Protein AF-A0A150LSK0-F1 (afdb_monomer)

Secondary structure (DSSP, 8-state):
-PPPHHHHHHHS-SS--HHHHHHHHHHHHHHHT-EEEEEEEEEE--S----------------------------PPPTT-EEEEEEEEEEESSHHHHHHHHHHHHTSSS-EEEEEEEE-PPPP--STT---PPEEEEEEEEEEE-TT-GGGGGGPPPP--PPP---S-SS----TT-------

Mean predicted aligned error: 13.86 Å

Foldseek 3Di:
DPDDPLLVCQAANLDQPVVVVVVLLVVLCVVLVKAWPDKDKDWDDWPDDDDDDDDDDDDDDDDDDDDDPPPPPPVGDPPQKTKMKMKIKMWAQDPSSVVSSVVSSPPRSYDKDWPDKAWDDDDDDPDPPDDRGTTIIITMMMTMYGNVPVVCPVSRDDDDDDPDPPDPDPDDDPPPPDDDPDDD

Nearest PDB structures (foldseek):
  2gjv-assembly1_A  TM=4.223E-01  e=1.100E-02  Salmonella enterica subsp. enterica serovar Typhimurium
  6kny-assembly2_B  TM=6.068E-01  e=2.042E-01  Akkermansia muciniphila ATCC BAA-835
  4acv-assembly1_A  TM=4.192E-01  e=1.334E-01  Listeria monocytogenes 10403S
  4acv-assembly1_B  TM=3.385E-01  e=7.258E-02  Listeria monocytogenes 10403S
  7pkt-assembly1_r  TM=1.729E-01  e=5.461E+00  Chlamydomonas reinhardtii

InterPro domains:
  IPR014717 Translation elongation factor EF1B/small ribosomal subunit protein bS6 [G3DSA:3.30.70.60] (12-153)

Sequence (184 aa):
MPESIVALQKKIPVKPLTEQLLLDLEKAEVVSDSMITSISVSEGENAAAGGEETNATVGKTETNIASAKKQSFSAALPDGLKKVTMQLTVQSPSYYQLERFLQTLENLDRIVSVESLSFAGNPELTSVDTEVNPLTYSLTVSAFYYPKLAHLQKMLPQLDVPPPSEKDNPLTEVIPGEQLPAQQ

Structure (mmCIF, N/CA/C/O backbone):
data_AF-A0A150LSK0-F1
#
_entry.id   AF-A0A150LSK0-F1
#
loop_
_atom_site.group_PDB
_atom_site.id
_atom_site.type_symbol
_atom_site.label_atom_id
_atom_site.label_alt_id
_atom_site.label_comp_id
_atom_site.label_asym_id
_atom_site.label_entity_id
_atom_site.label_seq_id
_atom_site.pdbx_PDB_ins_code
_atom_site.Cartn_x
_atom_site.Cartn_y
_atom_site.Cartn_z
_atom_site.occupancy
_atom_site.B_iso_or_equiv
_atom_site.auth_seq_id
_atom_site.auth_comp_id
_atom_site.auth_asym_id
_atom_site.auth_atom_id
_atom_site.pdbx_PDB_model_num
ATOM 1 N N . MET A 1 1 ? 15.771 -22.616 -13.389 1.00 46.53 1 MET A N 1
ATOM 2 C CA . MET A 1 1 ? 14.972 -21.878 -14.390 1.00 46.53 1 MET A CA 1
ATOM 3 C C . MET A 1 1 ? 15.242 -20.400 -14.154 1.00 46.53 1 MET A C 1
ATOM 5 O O . MET A 1 1 ? 14.954 -19.966 -13.046 1.00 46.53 1 MET A O 1
ATOM 9 N N . PRO A 1 2 ? 15.884 -19.657 -15.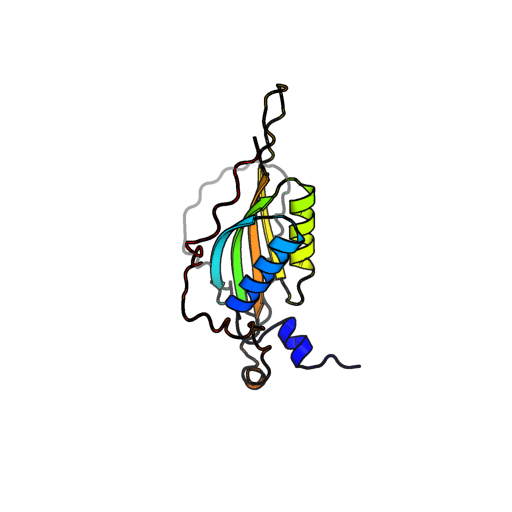070 1.00 52.81 2 PRO A N 1
ATOM 10 C CA . PRO A 1 2 ? 16.069 -18.221 -14.875 1.00 52.81 2 PRO A CA 1
ATOM 11 C C . PRO A 1 2 ? 14.691 -17.546 -14.831 1.00 52.81 2 PRO A C 1
ATOM 13 O O . PRO A 1 2 ? 13.820 -17.882 -15.634 1.00 52.81 2 PRO A O 1
ATOM 16 N N . GLU A 1 3 ? 14.469 -16.657 -13.862 1.00 60.88 3 GLU A N 1
ATOM 17 C CA . GLU A 1 3 ? 13.226 -15.884 -13.773 1.00 60.88 3 GLU A CA 1
ATOM 18 C C . GLU A 1 3 ? 13.010 -15.110 -15.087 1.00 60.88 3 GLU A C 1
ATOM 20 O O . GLU A 1 3 ? 13.938 -14.507 -15.628 1.00 60.88 3 GLU A O 1
ATOM 25 N N . SER A 1 4 ? 11.792 -15.154 -15.638 1.00 83.00 4 SER A N 1
ATOM 26 C CA . SER A 1 4 ? 11.453 -14.410 -16.857 1.00 83.00 4 SER A CA 1
ATOM 27 C C . SER A 1 4 ? 11.557 -12.904 -16.600 1.00 83.00 4 SER A C 1
ATOM 29 O O . SER A 1 4 ? 11.180 -12.430 -15.531 1.00 83.00 4 SER A O 1
ATOM 31 N N . ILE A 1 5 ? 12.000 -12.131 -17.596 1.00 82.25 5 ILE A N 1
ATOM 32 C CA . ILE A 1 5 ? 12.107 -10.659 -17.529 1.00 82.25 5 ILE A CA 1
ATOM 33 C C . ILE A 1 5 ? 10.795 -10.020 -17.043 1.00 82.25 5 ILE A C 1
ATOM 35 O O . ILE A 1 5 ? 10.817 -9.053 -16.288 1.00 82.25 5 ILE A O 1
ATOM 39 N N . VAL A 1 6 ? 9.652 -10.597 -17.424 1.00 82.44 6 VAL A N 1
ATOM 40 C CA . VAL A 1 6 ? 8.323 -10.152 -16.975 1.00 82.44 6 VAL A CA 1
ATOM 41 C C . VAL A 1 6 ? 8.140 -10.348 -15.466 1.00 82.44 6 VAL A C 1
ATOM 43 O O . VAL A 1 6 ? 7.619 -9.4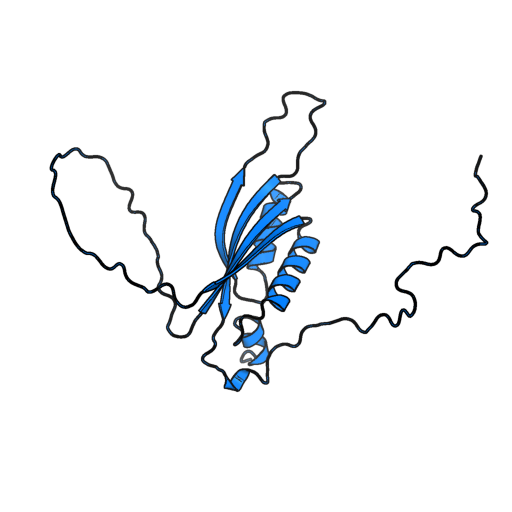62 -14.797 1.00 82.44 6 VAL A O 1
ATOM 46 N N . ALA A 1 7 ? 8.601 -11.472 -14.909 1.00 83.38 7 ALA A N 1
ATOM 47 C CA . ALA A 1 7 ? 8.537 -11.733 -13.469 1.00 83.38 7 ALA A CA 1
ATOM 48 C C . ALA A 1 7 ? 9.404 -10.741 -12.679 1.00 83.38 7 ALA A C 1
ATOM 50 O O . ALA A 1 7 ? 9.003 -10.285 -11.612 1.00 83.38 7 ALA A O 1
ATOM 51 N N . LEU A 1 8 ? 10.550 -10.336 -13.233 1.00 85.06 8 LEU A N 1
ATOM 52 C CA . LEU A 1 8 ? 11.398 -9.325 -12.605 1.00 85.06 8 LEU A CA 1
ATOM 53 C C . LEU A 1 8 ? 10.754 -7.930 -12.634 1.00 85.06 8 LEU A C 1
ATOM 55 O O . LEU A 1 8 ? 10.853 -7.196 -11.656 1.00 85.06 8 LEU A O 1
ATOM 59 N N . GLN A 1 9 ? 10.040 -7.586 -13.709 1.00 85.50 9 GLN A N 1
ATOM 60 C CA . GLN A 1 9 ? 9.312 -6.315 -13.801 1.00 85.50 9 GLN A CA 1
ATOM 61 C C . GLN A 1 9 ? 8.097 -6.228 -12.874 1.00 85.50 9 GLN A C 1
ATOM 63 O O . GLN A 1 9 ? 7.700 -5.120 -12.520 1.00 85.50 9 GLN A O 1
ATOM 68 N N . LYS A 1 10 ? 7.522 -7.365 -12.459 1.00 84.75 10 LYS A N 1
ATOM 69 C CA . LYS A 1 10 ? 6.517 -7.385 -11.386 1.00 84.75 10 LYS A CA 1
ATOM 70 C C . LYS A 1 10 ? 7.128 -6.965 -10.044 1.00 84.75 10 LYS A C 1
ATOM 72 O O . LYS A 1 10 ? 6.535 -6.156 -9.341 1.00 84.75 10 LYS A O 1
ATOM 77 N N . LYS A 1 11 ? 8.345 -7.442 -9.749 1.00 87.31 11 LYS A N 1
ATOM 78 C CA . LYS A 1 11 ? 9.092 -7.106 -8.525 1.00 87.31 11 LYS A CA 1
ATOM 79 C C . LYS A 1 11 ? 9.599 -5.664 -8.520 1.00 87.31 11 LYS A C 1
ATOM 81 O O . LYS A 1 11 ? 9.350 -4.931 -7.567 1.00 87.31 11 LYS A O 1
ATOM 86 N N . ILE A 1 12 ? 10.315 -5.266 -9.576 1.00 88.75 12 ILE A N 1
ATOM 87 C CA . ILE A 1 12 ? 10.877 -3.919 -9.757 1.00 88.75 12 ILE A CA 1
ATOM 88 C C . ILE A 1 12 ? 10.552 -3.430 -11.174 1.00 88.75 12 ILE A C 1
ATOM 90 O O . ILE A 1 12 ? 11.243 -3.779 -12.137 1.00 88.75 12 ILE A O 1
ATOM 94 N N . PRO A 1 13 ? 9.520 -2.596 -11.330 1.00 88.38 13 PRO A N 1
ATOM 95 C CA . PRO A 1 13 ? 9.141 -2.080 -12.631 1.00 88.38 13 PRO A CA 1
ATOM 96 C C . PRO A 1 13 ? 10.036 -0.927 -13.077 1.00 88.38 13 PRO A C 1
ATOM 98 O O . PRO A 1 13 ? 10.719 -0.264 -12.297 1.00 88.38 13 PRO A O 1
ATOM 101 N N . VAL A 1 14 ? 10.006 -0.665 -14.382 1.00 88.50 14 VAL A N 1
ATOM 102 C CA . VAL A 1 14 ? 10.762 0.436 -15.002 1.00 88.50 14 VAL A CA 1
ATOM 103 C C . VAL A 1 14 ? 10.050 1.785 -14.896 1.00 88.50 14 VAL A C 1
ATOM 105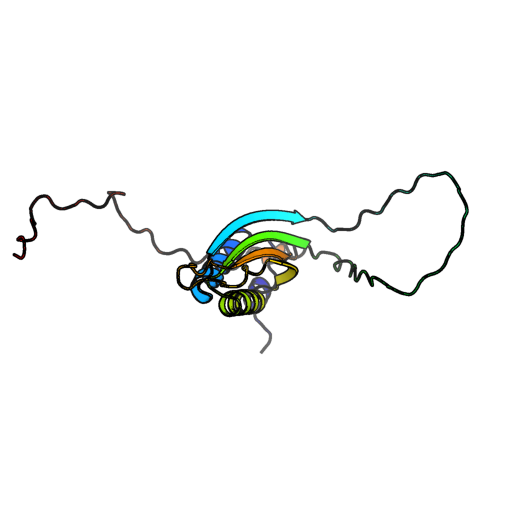 O O . VAL A 1 14 ? 10.665 2.832 -15.074 1.00 88.50 14 VAL A O 1
ATOM 108 N N . LYS A 1 15 ? 8.746 1.760 -14.610 1.00 87.75 15 LYS A N 1
ATOM 109 C CA . LYS A 1 15 ? 7.900 2.926 -14.346 1.00 87.75 15 LYS A CA 1
ATOM 110 C C . LYS A 1 15 ? 7.375 2.845 -12.909 1.00 87.75 15 LYS A C 1
ATOM 112 O O . LYS A 1 15 ? 7.265 1.735 -12.390 1.00 87.75 15 LYS A O 1
ATOM 117 N N . PRO A 1 16 ? 6.994 3.973 -12.289 1.00 87.12 16 PRO A N 1
ATOM 118 C CA . PRO A 1 16 ? 6.415 3.969 -10.945 1.00 87.12 16 PRO A CA 1
ATOM 119 C C . PRO A 1 16 ? 5.142 3.109 -10.836 1.00 87.12 16 PRO A C 1
ATOM 121 O O . PRO A 1 16 ? 4.913 2.516 -9.786 1.00 87.12 16 PRO A O 1
ATOM 124 N N . LEU A 1 17 ? 4.360 2.971 -11.922 1.00 87.81 17 LEU A N 1
ATOM 125 C CA . LEU A 1 17 ? 3.062 2.263 -11.999 1.00 87.81 17 LEU A CA 1
ATOM 126 C C . LEU A 1 17 ? 2.205 2.479 -10.739 1.00 87.81 17 LEU A C 1
ATOM 128 O O . LEU A 1 17 ? 1.824 1.522 -10.068 1.00 87.81 17 LEU A O 1
ATOM 132 N N . THR A 1 18 ? 1.957 3.746 -10.406 1.00 89.19 18 THR A N 1
ATOM 133 C CA . THR A 1 18 ? 1.223 4.147 -9.200 1.00 89.19 18 THR A CA 1
ATOM 134 C C . THR A 1 18 ? -0.180 3.545 -9.158 1.00 89.19 18 THR A C 1
ATOM 136 O O . THR A 1 18 ? -0.561 3.010 -8.130 1.00 89.19 18 THR A O 1
ATOM 139 N N . GLU A 1 19 ? -0.894 3.520 -10.286 1.00 89.44 19 GLU A N 1
ATOM 140 C CA . GLU A 1 19 ? -2.238 2.924 -10.383 1.00 89.44 19 GLU A CA 1
ATOM 141 C C . GLU A 1 19 ? -2.251 1.423 -10.071 1.00 89.44 19 GLU A C 1
ATOM 143 O O . GLU A 1 19 ? -3.134 0.928 -9.380 1.00 89.44 19 GLU A O 1
ATOM 148 N N . GLN A 1 20 ? -1.248 0.682 -10.553 1.00 88.75 20 GLN A N 1
ATOM 149 C CA . GLN A 1 20 ? -1.142 -0.745 -10.253 1.00 88.75 20 GLN A CA 1
ATOM 150 C C . GLN A 1 20 ? -0.806 -0.964 -8.776 1.00 88.75 20 GLN A C 1
ATOM 152 O O . GLN A 1 20 ? -1.379 -1.843 -8.146 1.00 88.75 20 GLN A O 1
ATOM 157 N N . LEU A 1 21 ? 0.096 -0.148 -8.223 1.00 89.50 21 LEU A N 1
ATOM 158 C CA . LEU A 1 21 ? 0.417 -0.195 -6.801 1.00 89.50 21 LEU A CA 1
ATOM 159 C C . LEU A 1 21 ? -0.817 0.115 -5.949 1.00 89.50 21 LEU A C 1
ATOM 161 O O . LEU A 1 21 ? -1.059 -0.583 -4.976 1.00 89.50 21 LEU A O 1
ATOM 165 N N . LEU A 1 22 ? -1.612 1.111 -6.336 1.00 91.12 22 LEU A N 1
ATOM 166 C CA . LEU A 1 22 ? -2.874 1.432 -5.681 1.00 91.12 22 LEU A CA 1
ATOM 167 C C . LEU A 1 22 ? -3.844 0.244 -5.722 1.00 91.12 22 LEU A C 1
ATOM 169 O O . LEU A 1 22 ? -4.347 -0.155 -4.679 1.00 91.12 22 LEU A O 1
ATOM 173 N N . LEU A 1 23 ? -4.027 -0.383 -6.886 1.00 90.88 23 LEU A N 1
ATOM 174 C CA . LEU A 1 23 ? -4.863 -1.579 -7.019 1.00 90.88 23 LEU A CA 1
ATOM 175 C C . LEU A 1 23 ? -4.375 -2.737 -6.132 1.00 90.88 23 LEU A C 1
ATOM 177 O O . LEU A 1 23 ? -5.176 -3.461 -5.548 1.00 90.88 23 LEU A O 1
ATOM 181 N N . ASP A 1 24 ? -3.062 -2.937 -6.030 1.00 90.69 24 ASP A N 1
ATOM 182 C CA . ASP A 1 24 ? -2.487 -3.974 -5.172 1.00 90.69 24 ASP A CA 1
ATOM 183 C C . ASP A 1 24 ? -2.722 -3.670 -3.677 1.00 90.69 24 ASP A C 1
ATOM 185 O O . ASP A 1 24 ? -2.960 -4.591 -2.894 1.00 90.69 24 ASP A O 1
ATOM 189 N N . LEU A 1 25 ? -2.740 -2.390 -3.286 1.00 91.56 25 LEU A N 1
ATOM 190 C CA . LEU A 1 25 ? -3.115 -1.955 -1.935 1.00 91.56 25 LEU A CA 1
ATOM 191 C C . LEU A 1 25 ? -4.605 -2.170 -1.648 1.00 91.56 25 LEU A C 1
ATOM 193 O O . LEU A 1 25 ? -4.945 -2.647 -0.571 1.00 91.56 25 LEU A O 1
ATOM 197 N N . GLU A 1 26 ? -5.487 -1.880 -2.604 1.00 91.31 26 GLU A N 1
ATOM 198 C CA . GLU A 1 26 ? -6.927 -2.147 -2.474 1.00 91.31 26 GLU A CA 1
ATOM 199 C C . GLU A 1 26 ? -7.213 -3.652 -2.371 1.00 91.31 26 GLU A C 1
ATOM 201 O O . GLU A 1 26 ? -8.044 -4.097 -1.583 1.00 91.31 26 GLU A O 1
ATOM 206 N N . LYS A 1 27 ? -6.475 -4.484 -3.112 1.00 91.38 27 LYS A N 1
ATOM 207 C CA . LYS A 1 27 ? -6.550 -5.942 -2.937 1.00 91.38 27 LYS A CA 1
ATOM 208 C C . LYS A 1 27 ? -6.095 -6.356 -1.540 1.00 91.38 27 LYS A C 1
ATOM 210 O O . LYS A 1 27 ? -6.721 -7.226 -0.937 1.00 91.38 27 LYS A O 1
ATOM 215 N N . ALA A 1 28 ? -5.022 -5.751 -1.029 1.00 91.38 28 ALA A N 1
ATOM 216 C CA . ALA A 1 28 ? -4.544 -6.018 0.323 1.00 91.38 28 ALA A CA 1
ATOM 217 C C . ALA A 1 28 ? -5.578 -5.618 1.387 1.00 91.38 28 ALA A C 1
ATOM 219 O O . ALA A 1 28 ? -5.756 -6.360 2.349 1.00 91.38 28 ALA A O 1
ATOM 220 N N . GLU A 1 29 ? -6.296 -4.512 1.173 1.00 93.06 29 GLU A N 1
ATOM 221 C CA . GLU A 1 29 ? -7.403 -4.051 2.015 1.00 93.06 29 GLU A CA 1
ATOM 222 C C . GLU A 1 29 ? -8.495 -5.123 2.156 1.00 93.06 29 GLU A C 1
ATOM 224 O O . GLU A 1 29 ? -8.845 -5.521 3.270 1.00 93.06 29 GLU A O 1
ATOM 229 N N . VAL A 1 30 ? -8.960 -5.668 1.026 1.00 93.38 30 VAL A N 1
ATOM 230 C CA . VAL A 1 30 ? -9.986 -6.726 0.993 1.00 93.38 30 VAL A CA 1
ATOM 231 C C . VAL A 1 30 ? -9.501 -8.013 1.663 1.00 93.38 30 VAL A C 1
ATOM 233 O O . VAL A 1 30 ? -10.281 -8.726 2.289 1.00 93.38 30 VAL A O 1
ATOM 236 N N . VAL A 1 31 ? -8.212 -8.341 1.545 1.00 93.94 31 VAL A N 1
ATOM 237 C CA . VAL A 1 31 ? -7.646 -9.551 2.160 1.00 93.94 31 VAL A CA 1
ATOM 238 C C . VAL A 1 31 ? -7.498 -9.405 3.676 1.00 93.94 31 VAL A C 1
ATOM 240 O O . VAL A 1 31 ? -7.606 -10.409 4.385 1.00 93.94 31 VAL A O 1
ATOM 243 N N . SER A 1 32 ? -7.225 -8.202 4.184 1.00 91.06 32 SER A N 1
ATOM 244 C CA . SER A 1 32 ? -6.938 -7.971 5.602 1.00 91.06 32 SER A CA 1
ATOM 245 C C . SER A 1 32 ? -8.133 -7.508 6.435 1.00 91.06 32 SER A C 1
ATOM 247 O O . SER A 1 32 ? -7.982 -7.400 7.652 1.00 91.06 32 SER A O 1
ATOM 249 N N . ASP A 1 33 ? -9.291 -7.260 5.816 1.00 93.00 33 ASP A N 1
ATOM 250 C CA . ASP A 1 33 ? -10.452 -6.612 6.445 1.00 93.00 33 ASP A CA 1
ATOM 251 C C . ASP A 1 33 ? -10.090 -5.249 7.070 1.00 93.00 33 ASP A C 1
ATOM 253 O O . ASP A 1 33 ? -10.587 -4.872 8.133 1.00 93.00 33 ASP A O 1
ATOM 257 N N . SER A 1 34 ? -9.171 -4.521 6.433 1.00 94.19 34 SER A N 1
ATOM 258 C CA . SER A 1 34 ? -8.814 -3.145 6.796 1.00 94.19 34 SER A CA 1
ATOM 259 C C . SER A 1 34 ? -9.544 -2.173 5.869 1.00 94.19 34 SER A C 1
ATOM 261 O O . SER A 1 34 ? -10.141 -2.603 4.896 1.00 94.19 34 SER A O 1
ATOM 263 N N . MET A 1 35 ? -9.519 -0.872 6.154 1.00 94.19 35 MET A N 1
ATOM 264 C CA . MET A 1 35 ? -10.037 0.159 5.253 1.00 94.19 35 MET A CA 1
ATOM 265 C C . MET A 1 35 ? -9.035 1.300 5.147 1.00 94.19 35 MET A C 1
ATOM 267 O O . MET A 1 35 ? -8.652 1.887 6.165 1.00 94.19 35 MET A O 1
ATOM 271 N N . ILE A 1 36 ? -8.594 1.628 3.935 1.00 94.38 36 ILE A N 1
ATOM 272 C CA . ILE A 1 36 ? -7.692 2.753 3.710 1.00 94.38 36 ILE A CA 1
ATOM 273 C C . ILE A 1 36 ? -8.534 4.030 3.604 1.00 94.38 36 ILE A C 1
ATOM 275 O O . ILE A 1 36 ? -9.317 4.214 2.680 1.00 94.38 36 ILE A O 1
ATOM 279 N N . THR A 1 37 ? -8.376 4.951 4.556 1.00 92.69 37 THR A N 1
ATOM 280 C CA . THR A 1 37 ? -9.167 6.193 4.601 1.00 92.69 37 THR A CA 1
ATOM 281 C C . THR A 1 37 ? -8.550 7.313 3.774 1.00 92.69 37 THR A C 1
ATOM 283 O O . THR A 1 37 ? -9.252 8.196 3.291 1.00 92.69 37 THR A O 1
ATOM 286 N N . SER A 1 38 ? -7.222 7.331 3.652 1.00 92.94 38 SER A N 1
ATOM 287 C CA . SER A 1 38 ? -6.516 8.359 2.889 1.00 92.94 38 SER A CA 1
ATOM 288 C C . SER A 1 38 ? -5.202 7.833 2.342 1.00 92.94 38 SER A C 1
ATOM 290 O O . SER A 1 38 ? -4.463 7.165 3.068 1.00 92.94 38 SER A O 1
ATOM 292 N N . ILE A 1 39 ? -4.871 8.233 1.117 1.00 93.38 39 ILE A N 1
ATOM 293 C CA . ILE A 1 39 ? -3.594 7.939 0.473 1.00 93.38 39 ILE A CA 1
ATOM 294 C C . ILE A 1 39 ? -3.009 9.246 -0.051 1.00 93.38 39 ILE A C 1
ATOM 296 O O . ILE A 1 39 ? -3.671 9.982 -0.781 1.00 93.38 39 ILE A O 1
ATOM 300 N N . SER A 1 40 ? -1.751 9.504 0.286 1.00 92.62 40 SER A N 1
ATOM 301 C CA . SER A 1 40 ? -0.950 10.582 -0.290 1.00 92.62 40 SER A CA 1
ATOM 302 C C . SER A 1 40 ? 0.260 9.973 -0.977 1.00 92.62 40 SER A C 1
ATOM 304 O O . SER A 1 40 ? 1.006 9.217 -0.357 1.00 92.62 40 SER A O 1
ATOM 306 N N . VAL A 1 41 ? 0.462 10.290 -2.254 1.00 92.19 41 VAL A N 1
ATOM 307 C CA . VAL A 1 41 ? 1.576 9.763 -3.051 1.00 92.19 41 VAL A CA 1
ATOM 308 C C . VAL A 1 41 ? 2.590 10.868 -3.302 1.00 92.19 41 VAL A C 1
ATOM 310 O O . VAL A 1 41 ? 2.235 11.968 -3.714 1.00 92.19 41 VAL A O 1
ATOM 313 N N . SER A 1 42 ? 3.862 10.561 -3.070 1.00 90.38 42 SER A N 1
ATOM 314 C CA . SER A 1 42 ? 4.998 11.426 -3.370 1.00 90.38 42 SER A CA 1
ATOM 315 C C . SER A 1 42 ? 6.026 10.657 -4.197 1.00 90.38 42 SER A C 1
ATOM 317 O O . SER A 1 42 ? 6.567 9.639 -3.762 1.00 90.38 42 SER A O 1
ATOM 319 N N . GLU A 1 43 ? 6.322 11.145 -5.399 1.00 84.62 43 GLU A N 1
ATOM 320 C CA . GLU A 1 43 ? 7.363 10.578 -6.256 1.00 84.62 43 GLU A CA 1
ATOM 321 C C . GLU A 1 43 ? 8.705 11.249 -5.941 1.00 84.62 43 GLU A C 1
ATOM 323 O O . GLU A 1 43 ? 8.888 12.443 -6.173 1.00 84.62 43 GLU A O 1
ATOM 328 N N . GLY A 1 44 ? 9.642 10.488 -5.372 1.00 68.75 44 GLY A N 1
ATOM 329 C CA . GLY A 1 44 ? 10.942 11.004 -4.956 1.00 68.75 44 GLY A CA 1
ATOM 330 C C . GLY A 1 44 ? 12.033 10.739 -5.991 1.00 68.75 44 GLY A C 1
ATOM 331 O O . GLY A 1 44 ? 12.327 9.589 -6.330 1.00 68.75 44 GLY A O 1
ATOM 332 N N . GLU A 1 45 ? 12.703 11.797 -6.442 1.00 53.38 45 GLU A N 1
ATOM 333 C CA . GLU A 1 45 ? 14.041 11.695 -7.019 1.00 53.38 45 GLU A CA 1
ATOM 334 C C . GLU A 1 45 ? 15.050 11.675 -5.866 1.00 53.38 45 GLU A C 1
ATOM 336 O O . GLU A 1 45 ? 15.034 12.564 -5.026 1.00 53.38 45 GLU A O 1
ATOM 341 N N . ASN A 1 46 ? 15.838 10.600 -5.791 1.00 45.06 46 ASN A N 1
ATOM 342 C CA . ASN A 1 46 ? 17.059 10.423 -4.999 1.00 45.06 46 ASN A CA 1
ATOM 343 C C . ASN A 1 46 ? 17.240 11.380 -3.794 1.00 45.06 46 ASN A C 1
ATOM 345 O O . ASN A 1 46 ? 17.629 12.535 -3.958 1.00 45.06 46 ASN A O 1
ATOM 349 N N . ALA A 1 47 ? 17.028 10.885 -2.570 1.00 41.00 47 ALA A N 1
ATOM 350 C CA . ALA A 1 47 ? 17.350 11.607 -1.337 1.00 41.00 47 ALA A CA 1
ATOM 351 C C . ALA A 1 47 ? 18.879 11.721 -1.155 1.00 41.00 47 ALA A C 1
ATOM 353 O O . ALA A 1 47 ? 19.479 11.029 -0.336 1.00 41.00 47 ALA A O 1
ATOM 354 N N . ALA A 1 48 ? 19.509 12.573 -1.962 1.00 41.84 48 ALA A N 1
ATOM 355 C CA . ALA A 1 48 ? 20.911 12.950 -1.882 1.00 41.84 48 ALA A CA 1
ATOM 356 C C . ALA A 1 48 ? 21.098 14.403 -2.361 1.00 41.84 48 ALA A C 1
ATOM 358 O O . ALA A 1 48 ? 21.709 14.673 -3.389 1.00 41.84 48 ALA A O 1
ATOM 359 N N . ALA A 1 49 ? 20.576 15.339 -1.574 1.00 31.30 49 ALA A N 1
ATOM 360 C CA . ALA A 1 49 ? 21.142 16.673 -1.392 1.00 31.30 49 ALA A CA 1
ATOM 361 C C . ALA A 1 49 ? 21.072 16.898 0.128 1.00 31.30 49 ALA A C 1
ATOM 363 O O . ALA A 1 49 ? 19.996 17.041 0.694 1.00 31.30 49 ALA A O 1
ATOM 364 N N . GLY A 1 50 ? 22.140 16.650 0.884 1.00 30.53 50 GLY A N 1
ATOM 365 C CA . GLY A 1 50 ? 23.357 17.442 0.782 1.00 30.53 50 GLY A CA 1
ATOM 366 C C . GLY A 1 50 ? 23.077 18.750 1.505 1.00 30.53 50 GLY A C 1
ATOM 367 O O . GLY A 1 50 ? 22.682 19.720 0.874 1.00 30.53 50 GLY A O 1
ATOM 368 N N . GLY A 1 51 ? 23.183 18.723 2.837 1.00 32.78 51 GLY A N 1
ATOM 369 C CA . GLY A 1 51 ? 23.118 19.931 3.642 1.00 32.78 51 GLY A CA 1
ATOM 370 C C . GLY A 1 51 ? 24.221 20.882 3.201 1.00 32.78 51 GLY A C 1
ATOM 371 O O . GLY A 1 51 ? 25.395 20.519 3.204 1.00 32.78 51 GLY A O 1
ATOM 372 N N . GLU A 1 52 ? 23.829 22.087 2.815 1.00 27.61 52 GLU A N 1
ATOM 373 C CA . GLU A 1 52 ? 24.747 23.206 2.705 1.00 27.61 52 GLU A CA 1
ATOM 374 C C . GLU A 1 52 ? 24.827 23.861 4.084 1.00 27.61 52 GLU A C 1
ATOM 376 O O . GLU A 1 52 ? 23.891 24.501 4.566 1.00 27.61 52 GLU A O 1
ATOM 381 N N . GLU A 1 53 ? 25.951 23.624 4.755 1.00 31.64 53 GLU A N 1
ATOM 382 C CA . GLU A 1 53 ? 26.371 24.402 5.908 1.00 31.64 53 GLU A CA 1
ATOM 383 C C . GLU A 1 53 ? 26.834 25.789 5.455 1.00 31.64 53 GLU A C 1
ATOM 385 O O . GLU A 1 53 ? 27.756 25.907 4.650 1.00 31.64 53 GLU A O 1
ATOM 390 N N . THR A 1 54 ? 26.305 26.837 6.086 1.00 23.39 54 THR A N 1
ATOM 391 C CA . THR A 1 54 ? 27.055 28.076 6.332 1.00 23.39 54 THR A CA 1
ATOM 392 C C . THR A 1 54 ? 26.700 28.645 7.711 1.00 23.39 54 THR A C 1
ATOM 394 O O . THR A 1 54 ? 25.650 29.258 7.865 1.00 23.39 54 THR A O 1
ATOM 397 N N . ASN A 1 55 ? 27.589 28.377 8.687 1.00 31.34 55 ASN A N 1
ATOM 398 C CA . ASN A 1 55 ? 28.177 29.261 9.727 1.00 31.34 55 ASN A CA 1
ATOM 399 C C . ASN A 1 55 ? 27.293 30.354 10.387 1.00 31.34 55 ASN A C 1
ATOM 401 O O . ASN A 1 55 ? 26.655 31.129 9.695 1.00 31.34 55 ASN A O 1
ATOM 405 N N . ALA A 1 56 ? 27.310 30.659 11.689 1.00 28.67 56 ALA A N 1
ATOM 406 C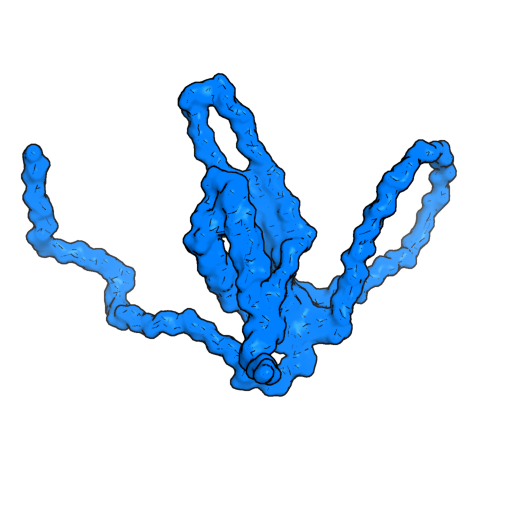 CA . ALA A 1 56 ? 28.132 30.310 12.851 1.00 28.67 56 ALA A CA 1
ATOM 407 C C . ALA A 1 56 ? 27.408 30.843 14.115 1.00 28.67 56 ALA A C 1
ATOM 409 O O . ALA A 1 56 ? 26.675 31.825 14.001 1.00 28.67 56 ALA A O 1
ATOM 410 N N . THR A 1 57 ? 27.654 30.291 15.312 1.00 25.12 57 THR A N 1
ATOM 411 C CA . THR A 1 57 ? 28.143 31.017 16.519 1.00 25.12 57 THR A CA 1
ATOM 412 C C . THR A 1 57 ? 28.194 30.071 17.730 1.00 25.12 57 THR A C 1
ATOM 414 O O . THR A 1 57 ? 27.249 29.355 18.044 1.00 25.12 57 THR A O 1
ATOM 417 N N . VAL A 1 58 ? 29.350 30.091 18.390 1.00 29.73 58 VAL A N 1
ATOM 418 C CA . VAL A 1 58 ? 29.794 29.283 19.533 1.00 29.73 58 VAL A CA 1
ATOM 419 C C . VAL A 1 58 ? 29.150 29.739 20.850 1.00 29.73 58 VAL A C 1
ATOM 421 O O . VAL A 1 58 ? 29.112 30.931 21.138 1.00 29.73 58 VAL A O 1
ATOM 424 N N . GLY A 1 59 ? 28.758 28.784 21.701 1.00 27.47 59 GLY A N 1
ATOM 425 C CA . GLY A 1 59 ? 28.375 29.009 23.100 1.00 27.47 59 GLY A CA 1
ATOM 426 C C . GLY A 1 59 ? 28.488 27.725 23.930 1.00 27.47 59 GLY A C 1
ATOM 427 O O . GLY A 1 59 ? 27.673 26.821 23.812 1.00 27.47 59 GLY A O 1
ATOM 428 N N . LYS A 1 60 ? 29.548 27.646 24.734 1.00 29.67 60 LYS A N 1
ATOM 429 C CA . LYS A 1 60 ? 29.990 26.543 25.606 1.00 29.67 60 LYS A CA 1
ATOM 430 C C . LYS A 1 60 ? 29.021 26.269 26.772 1.00 29.67 60 LYS A C 1
ATOM 432 O O . LYS A 1 60 ? 28.625 27.229 27.422 1.00 29.67 60 LYS A O 1
ATOM 437 N N . THR A 1 61 ? 28.752 24.996 27.104 1.00 23.89 61 THR A N 1
ATOM 438 C CA . THR A 1 61 ? 28.780 24.408 28.475 1.00 23.89 61 THR A CA 1
ATOM 439 C C . THR A 1 61 ? 28.503 22.895 28.425 1.00 23.89 61 THR A C 1
ATOM 441 O O . THR A 1 61 ? 27.552 22.440 27.799 1.00 23.89 61 THR A O 1
ATOM 444 N N . GLU A 1 62 ? 29.373 22.129 29.083 1.00 33.44 62 GLU A N 1
ATOM 445 C CA . GLU A 1 62 ? 29.323 20.678 29.281 1.00 33.44 62 GLU A CA 1
ATOM 446 C C . GLU A 1 62 ? 28.212 20.263 30.263 1.00 33.44 62 GLU A C 1
ATOM 448 O O . GLU A 1 62 ? 28.053 20.910 31.294 1.00 33.44 62 GLU A O 1
ATOM 453 N N . THR A 1 63 ? 27.515 19.146 30.007 1.00 23.92 63 THR A N 1
ATOM 454 C CA . THR A 1 63 ? 27.283 18.046 30.976 1.00 23.92 63 THR A CA 1
ATOM 455 C C . THR A 1 63 ? 26.648 16.836 30.268 1.00 23.92 63 THR A C 1
ATOM 457 O O . THR A 1 63 ? 25.553 16.901 29.725 1.00 23.92 63 THR A O 1
ATOM 460 N N . ASN A 1 64 ? 27.424 15.751 30.279 1.00 35.75 64 ASN A N 1
ATOM 461 C CA . ASN A 1 64 ? 27.129 14.316 30.181 1.00 35.75 64 ASN A CA 1
ATOM 462 C C . ASN A 1 64 ? 25.645 13.866 30.178 1.00 35.75 64 ASN A C 1
ATOM 464 O O . ASN A 1 64 ? 24.910 14.248 31.079 1.00 35.75 64 ASN A O 1
ATOM 468 N N . ILE A 1 65 ? 25.269 12.961 29.256 1.00 30.61 65 ILE A N 1
ATOM 469 C CA . ILE A 1 65 ? 24.611 11.659 29.526 1.00 30.61 65 ILE A CA 1
ATOM 470 C C . ILE A 1 65 ? 24.495 10.846 28.214 1.00 30.61 65 ILE A C 1
ATOM 472 O O . ILE A 1 65 ? 23.903 11.281 27.233 1.00 30.61 65 ILE A O 1
ATOM 476 N N . ALA A 1 66 ? 25.096 9.654 28.260 1.00 30.94 66 ALA A N 1
ATOM 477 C CA . ALA A 1 66 ? 24.746 8.382 27.617 1.00 30.94 66 ALA A CA 1
ATOM 478 C C . ALA A 1 66 ? 24.203 8.339 26.169 1.00 30.94 66 ALA A C 1
ATOM 480 O O . ALA A 1 66 ? 23.085 8.737 25.861 1.00 30.94 66 ALA A O 1
ATOM 481 N N . SER A 1 67 ? 24.989 7.657 25.328 1.00 39.88 67 SER A N 1
ATOM 482 C CA . SER A 1 67 ? 24.590 6.758 24.238 1.00 39.88 67 SER A CA 1
ATOM 483 C C . SER A 1 67 ? 23.100 6.679 23.885 1.00 39.88 67 SER A C 1
ATOM 485 O O . SER A 1 67 ? 22.350 5.885 24.443 1.00 39.88 67 SER A O 1
ATOM 487 N N . ALA A 1 68 ? 22.744 7.340 22.792 1.00 33.25 68 ALA A N 1
ATOM 488 C CA . ALA A 1 68 ? 21.784 6.811 21.836 1.00 33.25 68 ALA A CA 1
ATOM 489 C C . ALA A 1 68 ? 22.332 7.108 20.441 1.00 33.25 68 ALA A C 1
ATOM 491 O O . ALA A 1 68 ? 22.039 8.135 19.831 1.00 33.25 68 ALA A O 1
ATOM 492 N N . LYS A 1 69 ? 23.186 6.207 19.944 1.00 30.91 69 LYS A N 1
ATOM 493 C CA . LYS A 1 69 ? 23.563 6.168 18.533 1.00 30.91 69 LYS A CA 1
ATOM 494 C C . LYS A 1 69 ? 22.283 5.846 17.758 1.00 30.91 69 LYS A C 1
ATOM 496 O O . LYS A 1 69 ? 21.973 4.683 17.530 1.00 30.91 69 LYS A O 1
ATOM 501 N N . LYS A 1 70 ? 21.510 6.877 17.397 1.00 35.38 70 LYS A N 1
ATOM 502 C CA . LYS A 1 70 ? 20.523 6.801 16.319 1.00 35.38 70 LYS A CA 1
ATOM 503 C C . LYS A 1 70 ? 21.323 6.489 15.067 1.00 35.38 70 LYS A C 1
ATOM 505 O O . LYS A 1 70 ? 21.883 7.370 14.426 1.00 35.38 70 LYS A O 1
ATOM 510 N N . GLN A 1 71 ? 21.472 5.199 14.806 1.00 34.09 71 GLN A N 1
ATOM 511 C CA . GLN A 1 71 ? 22.075 4.695 13.596 1.00 34.09 71 GLN A CA 1
ATOM 512 C C . GLN A 1 71 ? 21.067 4.965 12.487 1.00 34.09 71 GLN A C 1
ATOM 514 O O . GLN A 1 71 ? 20.198 4.151 12.193 1.00 34.09 71 GLN A O 1
ATOM 519 N N . SER A 1 72 ? 21.149 6.167 11.923 1.00 36.62 72 SER A N 1
ATOM 520 C CA . SER A 1 72 ? 20.567 6.478 10.634 1.00 36.62 72 SER A CA 1
ATOM 521 C C . SER A 1 72 ? 21.238 5.559 9.618 1.00 36.62 72 SER A C 1
ATOM 523 O O . SER A 1 72 ? 22.299 5.869 9.077 1.00 36.62 72 SER A O 1
ATOM 525 N N . PHE A 1 73 ? 20.641 4.397 9.376 1.00 36.31 73 PHE A N 1
ATOM 526 C CA . PHE A 1 73 ? 20.835 3.681 8.127 1.00 36.31 73 PHE A CA 1
ATOM 527 C C . PHE A 1 73 ? 20.170 4.509 7.024 1.00 36.31 73 PHE A C 1
ATOM 529 O O . PHE A 1 73 ? 19.138 4.132 6.482 1.00 36.31 73 PHE A O 1
ATOM 536 N N . SER A 1 74 ? 20.749 5.658 6.670 1.00 47.34 74 SER A N 1
ATOM 537 C CA . SER A 1 74 ? 20.517 6.218 5.343 1.00 47.34 74 SER A CA 1
ATOM 538 C C . SER A 1 74 ? 21.349 5.373 4.385 1.00 47.34 74 SER A C 1
ATOM 540 O O . SER A 1 74 ? 22.431 5.771 3.952 1.00 47.34 74 SER A O 1
ATOM 542 N N . ALA A 1 75 ? 20.895 4.142 4.145 1.00 55.31 75 ALA A N 1
ATOM 543 C CA . ALA A 1 75 ? 21.378 3.357 3.029 1.00 55.31 75 ALA A CA 1
ATOM 544 C C . ALA A 1 75 ? 21.031 4.172 1.780 1.00 55.31 75 ALA A C 1
ATOM 546 O O . ALA A 1 75 ? 19.871 4.238 1.374 1.00 55.31 75 ALA A O 1
ATOM 547 N N . ALA A 1 76 ? 22.020 4.896 1.256 1.00 66.56 76 ALA A N 1
ATOM 548 C CA . ALA A 1 76 ? 21.870 5.629 0.014 1.00 66.56 76 ALA A CA 1
ATOM 549 C C . ALA A 1 76 ? 21.390 4.634 -1.046 1.00 66.56 76 ALA A C 1
ATOM 551 O O . ALA A 1 76 ? 21.962 3.547 -1.178 1.00 66.56 76 ALA A O 1
ATOM 552 N N . LEU A 1 77 ? 20.301 4.972 -1.741 1.00 74.31 77 LEU A N 1
ATOM 553 C CA . LEU A 1 77 ? 19.763 4.094 -2.771 1.00 74.31 77 LEU A CA 1
ATOM 554 C C . LEU A 1 77 ? 20.854 3.855 -3.828 1.00 74.31 77 LEU A C 1
ATOM 556 O O . LEU A 1 77 ? 21.573 4.793 -4.188 1.00 74.31 77 LEU A O 1
ATOM 560 N N . PRO A 1 78 ? 20.997 2.617 -4.330 1.00 80.94 78 PRO A N 1
ATOM 561 C CA . PRO A 1 78 ? 21.940 2.338 -5.398 1.00 80.94 78 PRO A CA 1
ATOM 562 C C . PRO A 1 78 ? 21.585 3.165 -6.637 1.00 80.94 78 PRO A C 1
ATOM 564 O O . PRO A 1 78 ? 20.416 3.440 -6.919 1.00 80.94 78 PRO A O 1
ATOM 567 N N . ASP A 1 79 ? 22.612 3.554 -7.387 1.00 81.56 79 ASP A N 1
ATOM 568 C CA . ASP A 1 79 ? 22.452 4.419 -8.549 1.00 81.56 79 ASP A CA 1
ATOM 569 C C . ASP A 1 79 ? 21.439 3.848 -9.562 1.00 81.56 79 ASP A C 1
ATOM 571 O O . ASP A 1 79 ? 21.505 2.694 -9.995 1.00 81.56 79 ASP A O 1
ATOM 575 N N . GLY A 1 80 ? 20.489 4.693 -9.962 1.00 82.31 80 GLY A N 1
ATOM 576 C CA . GLY A 1 80 ? 19.412 4.350 -10.884 1.00 82.31 80 GLY A CA 1
ATOM 577 C C . GLY A 1 80 ? 18.165 3.748 -10.247 1.00 82.31 80 GLY A C 1
ATOM 578 O O . GLY A 1 80 ? 17.189 3.588 -10.974 1.00 82.31 80 GLY A O 1
ATOM 579 N N . LEU A 1 81 ? 18.150 3.468 -8.940 1.00 86.56 81 LEU A N 1
ATOM 580 C CA . LEU A 1 81 ? 16.931 3.101 -8.225 1.00 86.56 81 LEU A CA 1
ATOM 581 C C . LEU A 1 81 ? 16.226 4.361 -7.716 1.00 86.56 81 LEU A C 1
ATOM 583 O O . LEU A 1 81 ? 16.822 5.200 -7.042 1.00 86.56 81 LEU A O 1
ATOM 587 N N . LYS A 1 82 ? 14.944 4.492 -8.040 1.00 89.50 82 LYS A N 1
ATOM 588 C CA . LYS A 1 82 ? 14.071 5.544 -7.520 1.00 89.50 82 LYS A CA 1
ATOM 589 C C . LYS A 1 82 ? 12.992 4.921 -6.643 1.00 89.50 82 LYS A C 1
ATOM 591 O O . LYS A 1 82 ? 12.726 3.721 -6.745 1.00 89.50 82 LYS A O 1
ATOM 596 N N . LYS A 1 83 ? 12.374 5.730 -5.782 1.00 90.38 83 LYS A N 1
ATOM 597 C CA . LYS A 1 83 ? 11.282 5.283 -4.915 1.00 90.38 83 LYS A CA 1
ATOM 598 C C . LYS A 1 83 ? 10.045 6.158 -5.069 1.00 90.38 83 LYS A C 1
ATOM 600 O O . LYS A 1 83 ? 10.141 7.361 -5.298 1.00 90.38 83 LYS A O 1
ATOM 605 N N . VAL A 1 84 ? 8.891 5.524 -4.945 1.00 91.50 84 VAL A N 1
ATOM 606 C CA . VAL A 1 84 ? 7.592 6.166 -4.768 1.00 91.50 84 VAL A CA 1
ATOM 607 C C . VAL A 1 84 ? 7.211 5.956 -3.318 1.00 91.50 84 VAL A C 1
ATOM 609 O O . VAL A 1 84 ? 7.199 4.816 -2.858 1.00 91.50 84 VAL A O 1
ATOM 612 N N . THR A 1 85 ? 6.924 7.034 -2.606 1.00 92.88 85 THR A N 1
ATOM 613 C CA . THR A 1 85 ? 6.516 6.972 -1.208 1.00 92.88 85 THR A CA 1
ATOM 614 C C . THR A 1 85 ? 5.019 7.242 -1.112 1.00 92.88 85 THR A C 1
ATOM 616 O O . THR A 1 85 ? 4.516 8.198 -1.696 1.00 92.88 85 THR A O 1
ATOM 619 N N . MET A 1 86 ? 4.308 6.396 -0.375 1.00 92.12 86 MET A N 1
ATOM 620 C CA . MET A 1 86 ? 2.881 6.498 -0.107 1.00 92.12 86 MET A CA 1
ATOM 621 C C . MET A 1 86 ? 2.671 6.633 1.396 1.00 92.12 86 MET A C 1
ATOM 623 O O . MET A 1 86 ? 3.119 5.786 2.168 1.00 92.12 86 MET A O 1
ATOM 627 N N . GLN A 1 87 ? 1.999 7.699 1.812 1.00 94.19 87 GLN A N 1
ATOM 628 C CA . GLN A 1 87 ? 1.493 7.845 3.171 1.00 94.19 87 GLN A CA 1
ATOM 629 C C . GLN A 1 87 ? 0.041 7.385 3.192 1.00 94.19 87 GLN A C 1
ATOM 631 O O . GLN A 1 87 ? -0.791 7.917 2.459 1.00 94.19 87 GLN A O 1
ATOM 636 N N . LEU A 1 88 ? -0.252 6.399 4.030 1.00 93.69 88 LEU A N 1
ATOM 637 C CA . LEU A 1 88 ? -1.569 5.810 4.185 1.00 93.69 88 LEU A CA 1
ATOM 638 C C . LEU A 1 88 ? -2.088 6.087 5.591 1.00 93.69 88 LEU A C 1
ATOM 640 O O . LEU A 1 88 ? -1.351 5.959 6.570 1.00 93.69 88 LEU A O 1
ATOM 644 N N . THR A 1 89 ? -3.374 6.402 5.684 1.00 95.31 89 THR A N 1
ATOM 645 C CA . THR A 1 89 ? -4.131 6.283 6.933 1.00 95.31 89 THR A CA 1
ATOM 646 C C . THR A 1 89 ? -5.072 5.111 6.764 1.00 95.31 89 THR A C 1
ATOM 648 O O . THR A 1 89 ? -5.807 5.050 5.777 1.00 95.31 89 THR A O 1
ATOM 651 N N . VAL A 1 90 ? -5.006 4.163 7.690 1.00 94.62 90 VAL A N 1
ATOM 652 C CA . VAL A 1 90 ? -5.730 2.900 7.598 1.00 94.62 90 VAL A CA 1
ATOM 653 C C . VAL A 1 90 ? -6.444 2.642 8.914 1.00 94.62 90 VAL A C 1
ATOM 655 O O . VAL A 1 90 ? -5.939 2.946 9.998 1.00 94.62 90 VAL A O 1
ATOM 658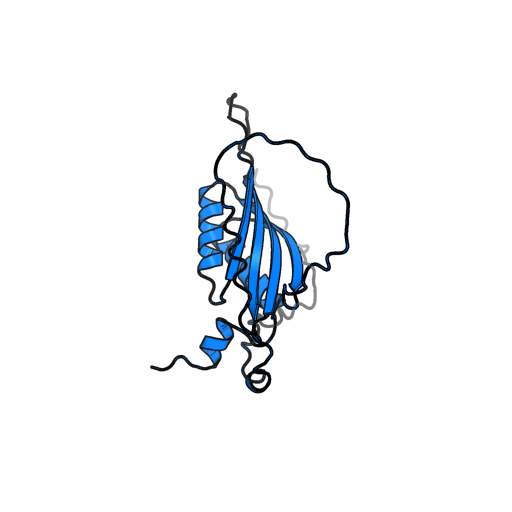 N N . GLN A 1 91 ? -7.635 2.082 8.799 1.00 94.69 91 GLN A N 1
ATOM 659 C CA . GLN A 1 91 ? -8.496 1.705 9.898 1.00 94.69 91 GLN A CA 1
ATOM 660 C C . GLN A 1 91 ? -8.660 0.185 9.876 1.00 94.69 91 GLN A C 1
ATOM 662 O O . GLN A 1 91 ? -8.976 -0.391 8.842 1.00 94.69 91 GLN A O 1
ATOM 667 N N . SER A 1 92 ? -8.408 -0.482 10.997 1.00 94.31 92 SER A N 1
ATOM 668 C CA . SER A 1 92 ? -8.567 -1.934 11.125 1.00 94.31 92 SER A CA 1
ATOM 669 C C . SER A 1 92 ? -9.451 -2.282 12.320 1.00 94.31 92 SER A C 1
ATOM 671 O O . SER A 1 92 ? -9.359 -1.613 13.349 1.00 94.31 92 SER A O 1
ATOM 673 N N . PRO A 1 93 ? -10.266 -3.349 12.250 1.00 92.38 93 PRO A N 1
ATOM 674 C CA . PRO A 1 93 ? -11.114 -3.776 13.362 1.00 92.38 93 PRO A CA 1
ATOM 675 C C . PRO A 1 93 ? -10.333 -4.085 14.644 1.00 92.38 93 PRO A C 1
ATOM 677 O O . PRO A 1 93 ? -10.771 -3.743 15.739 1.00 92.38 93 PRO A O 1
ATOM 680 N N . SER A 1 94 ? -9.164 -4.720 14.523 1.00 91.31 94 SER A N 1
ATOM 681 C CA . SER A 1 94 ? -8.297 -5.028 15.660 1.00 91.31 94 SER A CA 1
ATOM 682 C C . SER A 1 94 ? -6.816 -5.018 15.274 1.00 91.31 94 SER A C 1
ATOM 684 O O . SER A 1 94 ? -6.454 -4.880 14.103 1.00 91.31 94 SER A O 1
ATOM 686 N N . TYR A 1 95 ? -5.954 -5.210 16.274 1.00 92.50 95 TYR A N 1
ATOM 687 C CA . TYR A 1 95 ? -4.513 -5.366 16.085 1.00 92.50 95 TYR A CA 1
ATOM 688 C C . TYR A 1 95 ? -4.151 -6.516 15.129 1.00 92.50 95 TYR A C 1
ATOM 690 O O . TYR A 1 95 ? -3.227 -6.376 14.334 1.00 92.50 95 TYR A O 1
ATOM 698 N N . TYR A 1 96 ? -4.901 -7.622 15.143 1.00 94.25 96 TYR A N 1
ATOM 699 C CA . TYR A 1 96 ? -4.618 -8.768 14.272 1.00 94.25 96 TYR A CA 1
ATOM 700 C C . TYR A 1 96 ? -4.888 -8.462 12.793 1.00 94.25 96 TYR A C 1
ATOM 702 O O . TYR A 1 96 ? -4.151 -8.925 11.926 1.00 94.25 96 TYR A O 1
ATOM 710 N N . GLN A 1 97 ? -5.912 -7.657 12.485 1.00 94.94 97 GLN A N 1
ATOM 711 C CA . GLN A 1 97 ? -6.159 -7.196 11.113 1.00 94.94 97 GLN A CA 1
ATOM 712 C C . GLN A 1 97 ? -5.080 -6.214 10.654 1.00 94.94 97 GLN A C 1
ATOM 714 O O . GLN A 1 97 ? -4.628 -6.312 9.517 1.00 94.94 97 GLN A O 1
ATOM 719 N N . LEU A 1 98 ? -4.595 -5.338 11.544 1.00 93.88 98 LEU A N 1
ATOM 720 C CA . LEU A 1 98 ? -3.434 -4.490 11.256 1.00 93.88 98 LEU A CA 1
ATOM 721 C C . LEU A 1 98 ? -2.203 -5.342 10.923 1.00 93.88 98 LEU A C 1
ATOM 723 O O . LEU A 1 98 ? -1.540 -5.092 9.919 1.00 93.88 98 LEU A O 1
ATOM 727 N N . GLU A 1 99 ? -1.894 -6.355 11.737 1.00 94.31 99 GLU A N 1
ATOM 728 C CA . GLU A 1 99 ? -0.760 -7.250 11.485 1.00 94.31 99 GLU A CA 1
ATOM 729 C C . GLU A 1 99 ? -0.917 -7.971 10.141 1.00 94.31 99 GLU A C 1
ATOM 731 O O . GLU A 1 99 ? 0.005 -7.976 9.325 1.00 94.31 99 GLU A O 1
ATOM 736 N N . ARG A 1 100 ? -2.109 -8.510 9.868 1.00 95.00 100 ARG A N 1
ATOM 737 C CA . ARG A 1 100 ? -2.425 -9.170 8.599 1.00 95.00 100 ARG A CA 1
ATOM 738 C C . ARG A 1 100 ? -2.298 -8.222 7.409 1.00 95.00 100 ARG A C 1
ATOM 740 O O . ARG A 1 100 ? -1.820 -8.636 6.355 1.00 95.00 100 ARG A O 1
ATOM 747 N N . PHE A 1 101 ? -2.695 -6.962 7.565 1.00 94.81 101 PHE A N 1
ATOM 748 C CA . PHE A 1 101 ? -2.519 -5.935 6.544 1.00 94.81 101 PHE A CA 1
ATOM 749 C C . PHE A 1 101 ? -1.038 -5.709 6.247 1.00 94.81 101 PHE A C 1
ATOM 751 O O . PHE A 1 101 ? -0.634 -5.795 5.091 1.00 94.81 101 PHE A O 1
ATOM 758 N N . LEU A 1 102 ? -0.205 -5.520 7.276 1.00 93.81 102 LEU A N 1
ATOM 759 C CA . LEU A 1 102 ? 1.243 -5.361 7.103 1.00 93.81 102 LEU A CA 1
ATOM 760 C C . LEU A 1 102 ? 1.880 -6.587 6.440 1.00 93.81 102 LEU A C 1
ATOM 762 O O . LEU A 1 102 ? 2.640 -6.438 5.488 1.00 93.81 102 LEU A O 1
ATOM 766 N N . GLN A 1 103 ? 1.514 -7.794 6.871 1.00 93.75 103 GLN A N 1
ATOM 767 C CA . GLN A 1 103 ? 1.976 -9.033 6.243 1.00 93.75 103 GLN A CA 1
ATOM 768 C C . GLN A 1 103 ? 1.556 -9.120 4.774 1.00 93.75 103 GLN A C 1
ATOM 770 O O . GLN A 1 103 ? 2.326 -9.578 3.935 1.00 93.75 103 GLN A O 1
ATOM 775 N N . THR A 1 104 ? 0.338 -8.696 4.443 1.00 93.44 104 THR A N 1
ATOM 776 C CA . THR A 1 104 ? -0.153 -8.720 3.061 1.00 93.44 104 THR A CA 1
ATOM 777 C C . THR A 1 104 ? 0.604 -7.715 2.197 1.00 93.44 104 THR A C 1
ATOM 779 O O . THR A 1 104 ? 0.985 -8.056 1.082 1.00 93.44 104 THR A O 1
ATOM 782 N N . LEU A 1 105 ? 0.898 -6.524 2.731 1.00 92.38 105 LEU A N 1
ATOM 783 C CA . LEU A 1 105 ? 1.738 -5.531 2.064 1.00 92.38 105 LEU A CA 1
ATOM 784 C C . LEU A 1 105 ? 3.152 -6.054 1.807 1.00 92.38 105 LEU A C 1
ATOM 786 O O . LEU A 1 105 ? 3.662 -5.919 0.700 1.00 92.38 105 LEU A O 1
ATOM 790 N N . GLU A 1 106 ? 3.781 -6.680 2.798 1.00 91.38 106 GLU A N 1
ATOM 791 C CA . GLU A 1 106 ? 5.137 -7.224 2.657 1.00 91.38 106 GLU A CA 1
ATOM 792 C C . GLU A 1 106 ? 5.215 -8.413 1.685 1.00 91.38 106 GLU A C 1
ATOM 794 O O . GLU A 1 106 ? 6.259 -8.634 1.073 1.00 91.38 106 GLU A O 1
ATOM 799 N N . ASN A 1 107 ? 4.117 -9.154 1.509 1.00 92.25 107 ASN A N 1
ATOM 800 C CA . ASN A 1 107 ? 4.025 -10.298 0.598 1.00 92.25 107 ASN A CA 1
ATOM 801 C C . ASN A 1 107 ? 3.539 -9.938 -0.817 1.00 92.25 107 ASN A C 1
ATOM 803 O O . ASN A 1 107 ? 3.269 -10.842 -1.613 1.00 92.25 107 ASN A O 1
ATOM 807 N N . LEU A 1 108 ? 3.408 -8.651 -1.151 1.00 91.31 108 LEU A N 1
ATOM 808 C CA . LEU A 1 108 ? 3.085 -8.238 -2.514 1.00 91.31 108 LEU A CA 1
ATOM 809 C C . LEU A 1 108 ? 4.165 -8.708 -3.503 1.00 91.31 108 LEU A C 1
ATOM 811 O O . LEU A 1 108 ? 5.352 -8.772 -3.189 1.00 91.31 108 LEU A O 1
ATOM 815 N N . ASP A 1 109 ? 3.758 -8.976 -4.747 1.00 88.69 109 ASP A N 1
ATOM 816 C CA . ASP A 1 109 ? 4.684 -9.348 -5.830 1.00 88.69 109 ASP A CA 1
ATOM 817 C C . ASP A 1 109 ? 5.756 -8.268 -6.075 1.00 88.69 109 ASP A C 1
ATOM 819 O O . ASP A 1 109 ? 6.854 -8.563 -6.556 1.00 88.69 109 ASP A O 1
ATOM 823 N N . ARG A 1 110 ? 5.423 -7.008 -5.772 1.00 90.00 110 ARG A N 1
ATOM 824 C CA . ARG A 1 110 ? 6.296 -5.842 -5.898 1.00 90.00 110 ARG A CA 1
ATOM 825 C C . ARG A 1 110 ? 7.106 -5.635 -4.621 1.00 90.00 110 ARG A C 1
ATOM 827 O O . ARG A 1 110 ? 6.574 -5.709 -3.522 1.00 90.00 110 ARG A O 1
ATOM 834 N N . ILE A 1 111 ? 8.376 -5.255 -4.769 1.00 89.88 111 ILE A N 1
ATOM 835 C CA . ILE A 1 111 ? 9.220 -4.905 -3.621 1.00 89.88 111 ILE A CA 1
ATOM 836 C C . ILE A 1 111 ? 8.732 -3.593 -3.001 1.00 89.88 111 ILE A C 1
ATOM 838 O O . ILE A 1 111 ? 8.910 -2.509 -3.570 1.00 89.88 111 ILE A O 1
ATOM 842 N N . VAL A 1 112 ? 8.161 -3.711 -1.807 1.00 91.88 112 VAL A N 1
ATOM 843 C CA . VAL A 1 112 ? 7.740 -2.601 -0.956 1.00 91.88 112 VAL A CA 1
ATOM 844 C C . VAL A 1 112 ? 8.483 -2.648 0.375 1.00 91.88 112 VAL A C 1
ATOM 846 O O . VAL A 1 112 ? 8.902 -3.705 0.838 1.00 91.88 112 VAL A O 1
ATOM 849 N N . SER A 1 113 ? 8.676 -1.485 0.985 1.00 90.56 113 SER A N 1
ATOM 850 C CA . SER A 1 113 ? 9.303 -1.344 2.294 1.00 90.56 113 SER A CA 1
ATOM 851 C C . SER A 1 113 ? 8.461 -0.428 3.158 1.00 90.56 113 SER A C 1
ATOM 853 O O . SER A 1 113 ? 8.133 0.687 2.750 1.00 90.56 113 SER A O 1
ATOM 855 N N . VAL A 1 114 ? 8.168 -0.864 4.377 1.00 92.12 114 VAL A N 1
ATOM 856 C CA . VAL A 1 114 ? 7.567 -0.005 5.396 1.00 92.12 114 VAL A CA 1
ATOM 857 C C . VAL A 1 114 ? 8.664 0.879 5.988 1.00 92.12 114 VAL A C 1
ATOM 859 O O . VAL A 1 114 ? 9.639 0.381 6.542 1.00 92.12 114 VAL A O 1
ATOM 862 N N . GLU A 1 115 ? 8.537 2.197 5.842 1.00 90.62 115 GLU A N 1
ATOM 863 C CA . GLU A 1 115 ? 9.491 3.169 6.393 1.00 90.62 115 GLU A CA 1
ATOM 864 C C . GLU A 1 115 ? 9.103 3.610 7.805 1.00 90.62 115 GLU A C 1
ATOM 866 O O . GLU A 1 115 ? 9.966 3.819 8.656 1.00 90.62 115 GLU A O 1
ATOM 871 N N . SER A 1 116 ? 7.804 3.752 8.069 1.00 92.50 116 SER A N 1
ATOM 872 C CA . SER A 1 116 ? 7.305 4.136 9.387 1.00 92.50 116 SER A CA 1
ATOM 873 C C . SER A 1 116 ? 5.897 3.613 9.624 1.00 92.50 116 SER A C 1
ATOM 875 O O . SER A 1 116 ? 5.058 3.701 8.730 1.00 92.50 116 SER A O 1
ATOM 877 N N . LEU A 1 117 ? 5.618 3.188 10.853 1.00 94.06 117 LEU A N 1
ATOM 878 C CA . LEU A 1 117 ? 4.286 2.844 11.341 1.00 94.06 117 LEU A CA 1
ATOM 879 C C . LEU A 1 117 ? 4.033 3.610 12.642 1.00 94.06 117 LEU A C 1
ATOM 881 O O . LEU A 1 117 ? 4.859 3.577 13.553 1.00 94.06 117 LEU A O 1
ATOM 885 N N . SER A 1 118 ? 2.890 4.282 12.728 1.00 94.00 118 SER A N 1
ATOM 886 C CA . SER A 1 118 ? 2.417 4.968 13.928 1.00 94.00 118 SER A CA 1
ATOM 887 C C . SER A 1 118 ? 0.971 4.572 14.182 1.00 94.00 118 SER A C 1
ATOM 889 O O . SER A 1 118 ? 0.140 4.684 13.286 1.00 94.00 118 SER A O 1
ATOM 891 N N . PHE A 1 119 ? 0.653 4.109 15.386 1.00 91.94 119 PHE A N 1
ATOM 892 C CA . PHE A 1 119 ? -0.706 3.737 15.769 1.00 91.94 119 PHE A CA 1
ATOM 893 C C . PHE A 1 119 ? -0.982 4.175 17.204 1.00 91.94 119 PHE A C 1
ATOM 895 O O . PHE A 1 119 ? -0.069 4.241 18.030 1.00 91.94 119 PHE A O 1
ATOM 902 N N . ALA A 1 120 ? -2.245 4.471 17.498 1.00 85.19 120 ALA A N 1
ATOM 903 C CA . ALA A 1 120 ? -2.704 4.782 18.844 1.00 85.19 120 ALA A CA 1
ATOM 904 C C . ALA A 1 120 ? -3.693 3.704 19.288 1.00 85.19 120 ALA A C 1
ATOM 906 O O . ALA A 1 120 ? -4.665 3.436 18.589 1.00 85.19 120 ALA A O 1
ATOM 907 N N . GLY A 1 121 ? -3.429 3.071 20.431 1.00 81.00 121 GLY A N 1
ATOM 908 C CA . GLY A 1 121 ? -4.342 2.088 21.008 1.00 81.00 121 GLY A CA 1
ATOM 909 C C . GLY A 1 121 ? -5.635 2.734 21.508 1.00 81.00 121 GLY A C 1
ATOM 910 O O . GLY A 1 121 ? -5.647 3.901 21.905 1.00 81.00 121 GLY A O 1
ATOM 911 N N . ASN A 1 122 ? -6.713 1.955 21.513 1.00 81.06 122 ASN A N 1
ATOM 912 C CA . ASN A 1 122 ? -7.979 2.383 22.097 1.00 81.06 122 ASN A CA 1
ATOM 913 C C . ASN A 1 122 ? -7.869 2.492 23.629 1.00 81.06 122 ASN A C 1
ATOM 915 O O . ASN A 1 122 ? -7.105 1.736 24.237 1.00 81.06 122 ASN A O 1
ATOM 919 N N . PRO A 1 123 ? -8.634 3.398 24.264 1.00 80.62 123 PRO A N 1
ATOM 920 C CA . PRO A 1 123 ? -8.711 3.468 25.719 1.00 80.62 123 PRO A CA 1
ATOM 921 C C . PRO A 1 123 ? -9.295 2.176 26.309 1.00 80.62 123 PRO A C 1
ATOM 923 O O . PRO A 1 123 ? -10.064 1.469 25.655 1.00 80.62 123 PRO A O 1
ATOM 926 N N . GLU A 1 124 ? -8.944 1.880 27.560 1.00 78.75 124 GLU A N 1
ATOM 927 C CA . GLU A 1 124 ? -9.467 0.712 28.272 1.00 78.75 124 GLU A CA 1
ATOM 928 C C . GLU A 1 124 ? -10.993 0.792 28.430 1.00 78.75 124 GLU A C 1
ATOM 930 O O . GLU A 1 124 ? -11.555 1.849 28.734 1.00 78.75 124 GLU A O 1
ATOM 935 N N . LEU A 1 125 ? -11.670 -0.345 28.249 1.00 79.19 125 LEU A N 1
ATOM 936 C CA . LEU A 1 125 ? -13.112 -0.445 28.457 1.00 79.19 125 LEU A CA 1
ATOM 937 C C . LEU A 1 125 ? -13.395 -0.447 29.963 1.00 79.19 125 LEU A C 1
ATOM 939 O O . LEU A 1 125 ? -13.217 -1.453 30.645 1.00 79.19 125 LEU A O 1
ATOM 943 N N . THR A 1 126 ? -13.827 0.693 30.493 1.00 81.19 126 THR A N 1
ATOM 944 C CA . THR A 1 126 ? -14.165 0.861 31.916 1.00 81.19 126 THR A CA 1
ATOM 945 C C . THR A 1 126 ? -15.650 0.638 32.215 1.00 81.19 126 THR A C 1
ATOM 947 O O . THR A 1 126 ? -16.072 0.739 33.366 1.00 81.19 126 THR A O 1
ATOM 950 N N . SER A 1 127 ? -16.475 0.362 31.201 1.00 77.19 127 SER A N 1
ATOM 951 C CA . SER A 1 127 ? -17.928 0.179 31.314 1.00 77.19 127 SER A CA 1
ATOM 952 C C . SER A 1 127 ? -18.435 -0.837 30.287 1.00 77.19 127 SER A C 1
ATOM 954 O O 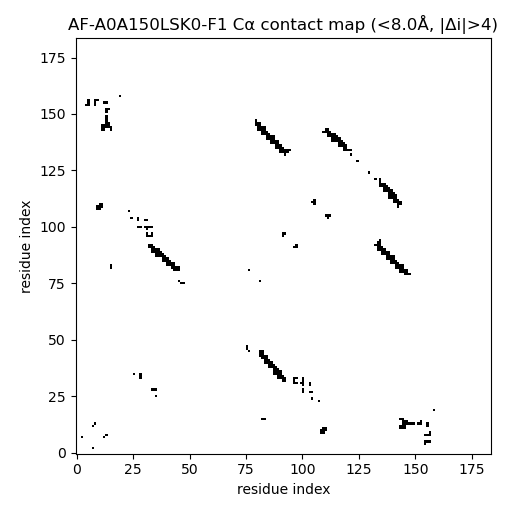. SER A 1 127 ? -17.795 -1.066 29.265 1.00 77.19 127 SER A O 1
ATOM 956 N N . VAL A 1 128 ? -19.578 -1.467 30.576 1.00 74.88 128 VAL A N 1
ATOM 957 C CA . VAL A 1 128 ? -20.181 -2.513 29.724 1.00 74.88 128 VAL A CA 1
ATOM 958 C C . VAL A 1 128 ? -20.826 -1.922 28.461 1.00 74.88 128 VAL A C 1
ATOM 960 O O . VAL A 1 128 ? -20.882 -2.595 27.440 1.00 74.88 128 VAL A O 1
ATOM 963 N N . ASP A 1 129 ? -21.243 -0.653 28.506 1.00 75.00 129 ASP A N 1
ATOM 964 C CA . ASP A 1 129 ? -21.830 0.085 27.376 1.00 75.00 129 ASP A CA 1
ATOM 965 C C . ASP A 1 129 ? -20.793 0.679 26.401 1.00 75.00 129 ASP A C 1
ATOM 967 O O . ASP A 1 129 ? -21.157 1.375 25.454 1.00 75.00 129 ASP A O 1
ATOM 971 N N . THR A 1 130 ? -19.493 0.465 26.624 1.00 70.25 130 THR A N 1
ATOM 972 C CA . THR A 1 130 ? -18.453 1.066 25.781 1.00 70.25 130 THR A CA 1
ATOM 973 C C . THR A 1 130 ? -18.288 0.287 24.473 1.00 70.25 130 THR A C 1
ATOM 975 O O . THR A 1 130 ? -17.899 -0.881 24.481 1.00 70.25 130 THR A O 1
ATOM 978 N N . GLU A 1 131 ? -18.534 0.947 23.338 1.00 74.31 131 GLU A N 1
ATOM 979 C CA . GLU A 1 131 ? -18.347 0.365 22.005 1.00 74.31 131 GLU A CA 1
ATOM 980 C C . GLU A 1 131 ? -16.859 0.202 21.652 1.00 74.31 131 GLU A C 1
ATOM 982 O O . GLU A 1 131 ? -16.012 1.050 21.955 1.00 74.31 131 GLU A O 1
ATOM 987 N N . VAL A 1 132 ? -16.530 -0.911 20.991 1.00 76.62 132 VAL A N 1
ATOM 988 C CA . VAL A 1 132 ? -15.171 -1.189 20.520 1.00 76.62 132 VAL A CA 1
ATOM 989 C C . VAL A 1 132 ? -14.918 -0.383 19.253 1.00 76.62 132 VAL A C 1
ATOM 991 O O . VAL A 1 132 ? -15.444 -0.698 18.188 1.00 76.62 132 VAL A O 1
ATOM 994 N N . ASN A 1 133 ? -14.080 0.644 19.369 1.00 84.50 133 ASN A N 1
ATOM 995 C CA . ASN A 1 133 ? -13.682 1.437 18.215 1.00 84.50 133 ASN A CA 1
ATOM 996 C C . ASN A 1 133 ? -12.633 0.699 17.369 1.00 84.50 133 ASN A C 1
ATOM 998 O O . ASN A 1 133 ? -11.743 0.042 17.914 1.00 84.50 133 ASN A O 1
ATOM 1002 N N . PRO A 1 134 ? -12.677 0.829 16.039 1.00 89.94 134 PRO A N 1
ATOM 1003 C CA . PRO A 1 134 ? -11.617 0.330 15.172 1.00 89.94 134 PRO A CA 1
ATOM 1004 C C . PRO A 1 134 ? -10.301 1.097 15.380 1.00 89.94 134 PRO A C 1
ATOM 1006 O O . PRO A 1 134 ? -10.276 2.307 15.616 1.00 89.94 134 PRO A O 1
ATOM 1009 N N . LEU A 1 135 ? -9.188 0.381 15.250 1.00 91.06 135 LEU A N 1
ATOM 1010 C CA . LEU A 1 135 ? -7.835 0.900 15.393 1.00 91.06 135 LEU A CA 1
ATOM 1011 C C . LEU A 1 135 ? -7.447 1.733 14.169 1.00 91.06 135 LEU A C 1
ATOM 1013 O O . LEU A 1 135 ? -7.452 1.227 13.049 1.00 91.06 135 LEU A O 1
ATOM 1017 N N . THR A 1 136 ? -7.050 2.987 14.384 1.00 93.62 136 THR A N 1
ATOM 1018 C CA . THR A 1 136 ? -6.551 3.868 13.315 1.00 93.62 136 THR A CA 1
ATOM 1019 C C . THR A 1 136 ? -5.035 4.005 13.398 1.00 93.62 136 THR A C 1
ATOM 1021 O O . THR A 1 136 ? -4.476 4.215 14.478 1.00 93.62 136 THR A O 1
ATOM 1024 N N . TYR A 1 137 ? -4.361 3.896 12.256 1.00 94.38 137 TYR A N 1
ATOM 1025 C CA . TYR A 1 137 ? -2.910 3.997 12.161 1.00 94.38 137 TYR A CA 1
ATOM 1026 C C . TYR A 1 137 ? -2.462 4.691 10.877 1.00 94.38 137 TYR A C 1
ATOM 1028 O O . TYR A 1 137 ? -3.165 4.721 9.868 1.00 94.38 137 TYR A O 1
ATOM 1036 N N . SER A 1 138 ? -1.261 5.256 10.936 1.00 94.94 138 SER A N 1
ATOM 1037 C CA . SER A 1 138 ? -0.592 5.925 9.830 1.00 94.94 138 SER A CA 1
ATOM 1038 C C . SER A 1 138 ? 0.646 5.135 9.428 1.00 94.94 138 SER A C 1
ATOM 1040 O O . SER A 1 138 ? 1.489 4.795 10.263 1.00 94.94 138 SER A O 1
ATOM 1042 N N . LEU A 1 139 ? 0.756 4.855 8.138 1.00 94.06 139 LEU A N 1
ATOM 1043 C CA . LEU A 1 139 ? 1.798 4.032 7.548 1.00 94.06 139 LEU A CA 1
ATOM 1044 C C . LEU A 1 139 ? 2.494 4.815 6.434 1.00 94.06 139 LEU A C 1
ATOM 1046 O O . LEU A 1 139 ? 1.833 5.419 5.596 1.00 94.06 139 LEU A O 1
ATOM 1050 N N . THR A 1 140 ? 3.822 4.771 6.392 1.00 94.69 140 THR A N 1
ATOM 1051 C CA . THR A 1 140 ? 4.599 5.253 5.244 1.00 94.69 140 THR A CA 1
ATOM 1052 C C . THR A 1 140 ? 5.234 4.058 4.560 1.00 94.69 140 THR A C 1
ATOM 1054 O O . THR A 1 140 ? 6.056 3.366 5.163 1.00 94.69 140 THR A O 1
ATOM 1057 N N . VAL A 1 141 ? 4.859 3.824 3.307 1.00 93.12 141 VAL A N 1
ATOM 1058 C CA . VAL A 1 141 ? 5.371 2.732 2.476 1.00 93.12 141 VAL A CA 1
ATOM 1059 C C . VAL A 1 141 ? 6.153 3.321 1.317 1.00 93.12 141 VAL A C 1
ATOM 1061 O O . VAL A 1 141 ? 5.716 4.281 0.691 1.00 93.12 141 VAL A O 1
ATOM 1064 N N . SER A 1 142 ? 7.296 2.731 1.000 1.00 92.88 142 SER A N 1
ATOM 1065 C CA . SER A 1 142 ? 8.067 3.057 -0.192 1.00 92.88 142 SER A CA 1
ATOM 1066 C C . SER A 1 142 ? 8.137 1.856 -1.130 1.00 92.88 142 SER A C 1
ATOM 1068 O O . SER A 1 142 ? 8.466 0.748 -0.715 1.00 92.88 142 SER A O 1
ATOM 1070 N N . ALA A 1 143 ? 7.858 2.087 -2.409 1.00 91.56 143 ALA A N 1
ATOM 1071 C CA . ALA A 1 143 ? 7.998 1.116 -3.488 1.00 91.56 143 ALA A CA 1
ATOM 1072 C C . ALA A 1 143 ? 9.109 1.555 -4.449 1.00 91.56 143 ALA A C 1
ATOM 1074 O O . ALA A 1 143 ? 9.247 2.744 -4.740 1.00 91.56 143 ALA A O 1
ATOM 1075 N N . PHE A 1 144 ? 9.891 0.611 -4.970 1.00 91.19 144 PHE A N 1
ATOM 1076 C CA . PHE A 1 144 ? 11.068 0.922 -5.787 1.00 91.19 144 PHE A CA 1
ATOM 1077 C C . PHE A 1 144 ? 10.830 0.687 -7.280 1.00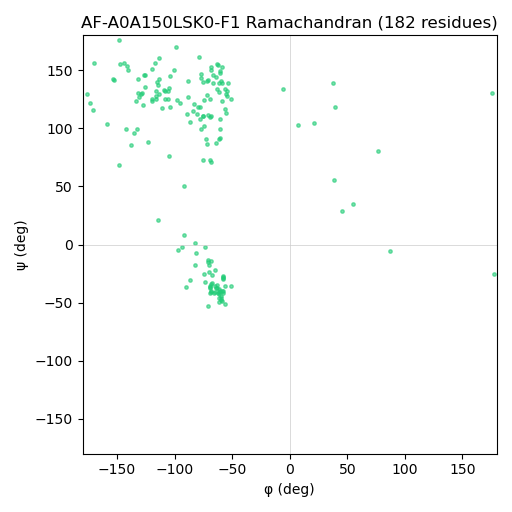 91.19 144 PHE A C 1
ATOM 1079 O O . PHE A 1 144 ? 10.154 -0.261 -7.675 1.00 91.19 144 PHE A O 1
ATOM 1086 N N . TYR A 1 145 ? 11.429 1.531 -8.120 1.00 90.38 145 TYR A N 1
ATOM 1087 C CA . TYR A 1 145 ? 11.398 1.394 -9.576 1.00 90.38 145 TYR A CA 1
ATOM 1088 C C . TYR A 1 145 ? 12.744 1.778 -10.200 1.00 90.38 145 TYR A C 1
ATOM 1090 O O . TYR A 1 145 ? 13.510 2.5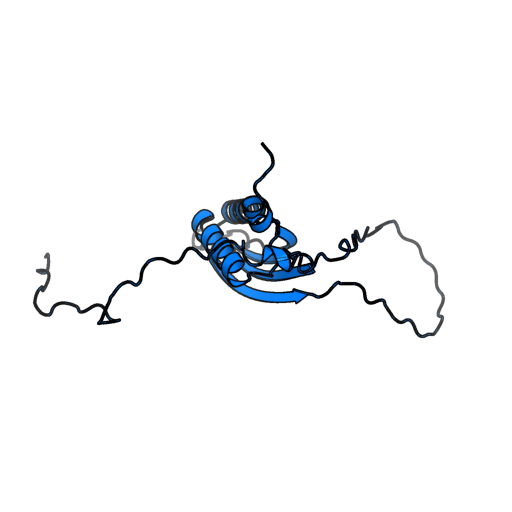68 -9.642 1.00 90.38 145 TYR A O 1
ATOM 1098 N N . TYR A 1 146 ? 13.046 1.214 -11.370 1.00 89.94 146 TYR A N 1
ATOM 1099 C CA . TYR A 1 146 ? 14.348 1.364 -12.024 1.00 89.94 146 TYR A CA 1
ATOM 1100 C C . TYR A 1 146 ? 14.211 1.945 -13.447 1.00 89.94 146 TYR A C 1
ATOM 1102 O O . TYR A 1 146 ? 14.123 1.200 -14.430 1.00 89.94 146 TYR A O 1
ATOM 1110 N N . PRO A 1 147 ? 14.202 3.285 -13.605 1.00 86.88 147 PRO A N 1
ATOM 1111 C CA . PRO A 1 147 ? 13.939 3.940 -14.891 1.00 86.88 147 PRO A CA 1
ATOM 1112 C C . PRO A 1 147 ? 15.049 3.775 -15.939 1.00 86.88 147 PRO A C 1
ATOM 1114 O O . PRO A 1 147 ? 14.792 3.974 -17.127 1.00 86.88 147 PRO A O 1
ATOM 1117 N N . LYS A 1 148 ? 16.280 3.396 -15.552 1.00 84.75 148 LYS A N 1
ATOM 1118 C CA . LYS A 1 148 ? 17.407 3.261 -16.500 1.00 84.75 148 LYS A CA 1
ATOM 1119 C C . LYS A 1 148 ? 17.236 2.096 -17.491 1.00 84.75 148 LYS A C 1
ATOM 1121 O O . LYS A 1 148 ? 17.913 2.058 -18.515 1.00 84.75 148 LYS A O 1
ATOM 1126 N N . LEU A 1 149 ? 16.298 1.175 -17.252 1.00 81.69 149 LEU A N 1
ATOM 1127 C CA . LEU A 1 149 ? 15.979 0.059 -18.156 1.00 81.69 149 LEU A CA 1
ATOM 1128 C C . LEU A 1 149 ? 14.856 0.427 -19.143 1.00 81.69 149 LEU A C 1
ATOM 1130 O O . LEU A 1 149 ? 13.893 -0.313 -19.316 1.00 81.69 149 LEU A O 1
ATOM 1134 N N . ALA A 1 150 ? 14.965 1.564 -19.836 1.00 76.25 150 ALA A N 1
ATOM 1135 C CA . ALA A 1 150 ? 13.914 2.049 -20.743 1.00 76.25 150 ALA A CA 1
ATOM 1136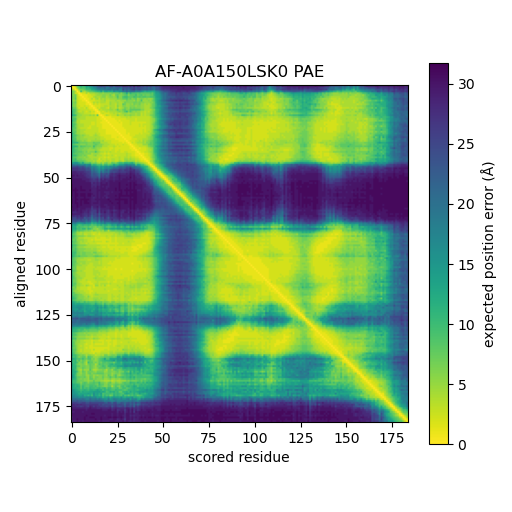 C C . ALA A 1 150 ? 13.541 1.056 -21.868 1.00 76.25 150 ALA A C 1
ATOM 1138 O O . ALA A 1 150 ? 12.400 1.024 -22.327 1.00 76.25 150 ALA A O 1
ATOM 1139 N N . HIS A 1 151 ? 14.472 0.193 -22.278 1.00 77.69 151 HIS A N 1
ATOM 1140 C CA . HIS A 1 151 ? 14.236 -0.847 -23.282 1.00 77.69 151 HIS A CA 1
ATOM 1141 C C . HIS A 1 151 ? 13.228 -1.924 -22.830 1.00 77.69 151 HIS A C 1
ATOM 1143 O O . HIS A 1 151 ? 12.594 -2.556 -23.673 1.00 77.69 151 HIS A O 1
ATOM 1149 N N . LEU A 1 152 ? 13.024 -2.087 -21.517 1.00 77.38 152 LEU A N 1
ATOM 1150 C CA . LEU A 1 152 ? 12.079 -3.038 -20.921 1.00 77.38 152 LEU A CA 1
ATOM 1151 C C . LEU A 1 152 ? 10.632 -2.525 -20.895 1.00 77.38 152 LEU A C 1
ATOM 1153 O O . LEU A 1 152 ? 9.728 -3.305 -20.603 1.00 77.38 152 LEU A O 1
ATOM 1157 N N . GLN A 1 153 ? 10.384 -1.258 -21.252 1.00 75.69 153 GLN A N 1
ATOM 1158 C CA . GLN A 1 153 ? 9.044 -0.652 -21.219 1.00 75.69 153 GLN A CA 1
ATOM 1159 C C . GLN A 1 153 ? 8.013 -1.388 -22.085 1.00 75.69 153 GLN A C 1
ATOM 1161 O O . GLN A 1 153 ? 6.830 -1.381 -21.763 1.00 75.69 153 GLN A O 1
ATOM 1166 N N . LYS A 1 154 ? 8.448 -2.042 -23.170 1.00 77.56 154 LYS A N 1
ATOM 1167 C CA . LYS A 1 154 ? 7.567 -2.834 -24.046 1.00 77.56 154 LYS A CA 1
ATOM 1168 C C . LYS A 1 154 ? 7.070 -4.131 -23.396 1.00 77.56 154 LYS A C 1
ATOM 1170 O O . LYS A 1 154 ? 6.171 -4.762 -23.933 1.00 77.56 154 LYS A O 1
ATOM 1175 N N . MET A 1 155 ? 7.669 -4.532 -22.276 1.00 72.44 155 MET A N 1
ATOM 1176 C CA . MET A 1 155 ? 7.367 -5.763 -21.540 1.00 72.44 155 MET A CA 1
ATOM 1177 C C . MET A 1 155 ? 6.784 -5.474 -20.147 1.00 72.44 155 MET A C 1
ATOM 1179 O O . MET A 1 155 ? 6.852 -6.334 -19.269 1.00 72.44 155 MET A O 1
ATOM 1183 N N . LEU A 1 156 ? 6.235 -4.270 -19.948 1.00 77.75 156 LEU A N 1
ATOM 1184 C CA . LEU A 1 156 ? 5.544 -3.911 -18.714 1.00 77.75 156 LEU A CA 1
ATOM 1185 C C . LEU A 1 156 ? 4.345 -4.844 -18.479 1.00 77.75 156 LEU A C 1
ATOM 1187 O O . LEU A 1 156 ? 3.635 -5.165 -19.440 1.00 77.75 156 LEU A O 1
ATOM 1191 N N . PRO A 1 157 ? 4.092 -5.254 -17.223 1.00 73.56 157 PRO A N 1
ATOM 1192 C CA . PRO A 1 157 ? 2.849 -5.920 -16.867 1.00 73.56 157 PRO A CA 1
ATOM 1193 C C . PRO A 1 157 ? 1.665 -5.050 -17.292 1.00 73.56 157 PRO A C 1
ATOM 1195 O O . PRO A 1 157 ? 1.657 -3.843 -17.047 1.00 73.56 157 PRO A O 1
ATOM 1198 N N . GLN A 1 158 ? 0.691 -5.654 -17.966 1.00 78.31 158 GLN A N 1
ATOM 1199 C CA . GLN A 1 158 ? -0.549 -4.960 -18.291 1.00 78.31 158 GLN A CA 1
ATOM 1200 C C . GLN A 1 158 ? -1.433 -4.898 -17.047 1.00 78.31 158 GLN A C 1
ATOM 1202 O O . GLN A 1 158 ? -1.408 -5.814 -16.222 1.00 78.31 158 GLN A O 1
ATOM 1207 N N . LEU A 1 159 ? -2.196 -3.813 -16.926 1.00 78.31 159 LEU A N 1
ATOM 1208 C CA . LEU A 1 159 ? -3.207 -3.691 -15.888 1.00 78.31 159 LEU A CA 1
ATOM 1209 C C . LEU A 1 159 ? -4.345 -4.665 -16.206 1.00 78.31 159 LEU A C 1
ATOM 1211 O O . LEU A 1 159 ? -4.888 -4.639 -17.310 1.00 78.31 159 LEU A O 1
ATOM 1215 N N . ASP A 1 160 ? -4.672 -5.525 -15.247 1.00 78.06 160 ASP A N 1
ATOM 1216 C CA . ASP A 1 160 ? -5.798 -6.445 -15.355 1.00 78.06 160 ASP A CA 1
ATOM 1217 C C . ASP A 1 160 ? -7.089 -5.662 -15.111 1.00 78.06 160 ASP A C 1
ATOM 1219 O O . ASP A 1 160 ? -7.415 -5.319 -13.974 1.00 78.06 160 ASP A O 1
ATOM 1223 N N . VAL A 1 161 ? -7.763 -5.292 -16.200 1.00 82.25 161 VAL A N 1
ATOM 1224 C CA . VAL A 1 161 ? -9.035 -4.572 -16.162 1.00 82.25 161 VAL A CA 1
ATOM 1225 C C . VAL A 1 161 ? -10.152 -5.512 -16.610 1.00 82.25 161 VAL A C 1
ATOM 1227 O O . VAL A 1 161 ? -10.002 -6.196 -17.627 1.00 82.25 161 VAL A O 1
ATOM 1230 N N . PRO A 1 162 ? -11.280 -5.564 -15.882 1.00 84.12 162 PRO A N 1
ATOM 1231 C CA . PRO A 1 162 ? -12.412 -6.372 -16.304 1.00 84.12 162 PRO A CA 1
ATOM 1232 C C . PRO A 1 162 ? -12.972 -5.851 -17.639 1.00 84.12 162 PRO A C 1
ATOM 1234 O O . PRO A 1 162 ? -12.815 -4.667 -17.962 1.00 84.12 162 PRO A O 1
ATOM 1237 N N . PRO A 1 163 ? -13.646 -6.710 -18.426 1.00 87.88 163 PRO A N 1
ATOM 1238 C CA . PRO A 1 163 ? -14.329 -6.260 -19.629 1.00 87.88 163 PRO A CA 1
ATOM 1239 C C . PRO A 1 163 ? -15.390 -5.195 -19.289 1.00 87.88 163 PRO A C 1
ATOM 1241 O O . PRO A 1 163 ? -15.936 -5.202 -18.179 1.00 87.88 163 PRO A O 1
ATOM 1244 N N . PRO A 1 164 ? -15.711 -4.286 -20.229 1.00 88.38 164 PRO A N 1
ATOM 1245 C CA . PRO A 1 164 ? -16.765 -3.298 -20.040 1.00 88.38 164 PRO A CA 1
ATOM 1246 C C . PRO A 1 164 ? -18.078 -3.966 -19.634 1.00 88.38 164 PRO A C 1
ATOM 1248 O O . PRO A 1 164 ? -18.458 -4.990 -20.191 1.00 88.38 164 PRO A O 1
ATOM 1251 N N . SER A 1 165 ? -18.804 -3.360 -18.696 1.00 86.06 165 SER A N 1
ATOM 1252 C CA . SER A 1 165 ? -20.065 -3.932 -18.210 1.00 86.06 165 SER A CA 1
ATOM 1253 C C . SER A 1 165 ? -21.232 -3.800 -19.207 1.00 86.06 165 SER A C 1
ATOM 1255 O O . SER A 1 165 ? -22.329 -4.240 -18.874 1.00 86.06 165 SER A O 1
ATOM 1257 N N . GLU A 1 166 ? -21.019 -3.153 -20.363 1.00 89.25 166 GLU A N 1
ATOM 1258 C CA . GLU A 1 166 ? -22.012 -2.881 -21.426 1.00 89.25 166 GLU A CA 1
ATOM 1259 C C . GLU A 1 166 ? -23.367 -2.348 -20.917 1.00 89.25 166 GLU A C 1
ATOM 1261 O O . GLU A 1 166 ? -24.412 -2.554 -21.527 1.00 89.25 166 GLU A O 1
ATOM 1266 N N . LYS A 1 167 ? -23.370 -1.649 -19.775 1.00 87.62 167 LYS A N 1
ATOM 1267 C CA . LYS A 1 167 ? -24.590 -1.061 -19.217 1.00 87.62 167 LYS A CA 1
ATOM 1268 C C . LYS A 1 167 ? -24.877 0.249 -19.938 1.00 87.62 167 LYS A C 1
ATOM 1270 O O . LYS A 1 167 ? -24.157 1.224 -19.736 1.00 87.62 167 LYS A O 1
ATOM 1275 N N . ASP A 1 168 ? -25.957 0.279 -20.711 1.00 83.88 168 ASP A N 1
ATOM 1276 C CA . ASP A 1 168 ? -26.477 1.516 -21.304 1.00 83.88 168 ASP A CA 1
ATOM 1277 C C . ASP A 1 168 ? -27.042 2.464 -20.233 1.00 83.88 168 ASP A C 1
ATOM 1279 O O . ASP A 1 168 ? -26.922 3.685 -20.342 1.00 83.88 168 ASP A O 1
ATOM 1283 N N . ASN A 1 169 ? -27.632 1.905 -19.167 1.00 82.62 169 ASN A N 1
ATOM 1284 C CA . ASN A 1 169 ? -28.145 2.665 -18.031 1.00 82.62 169 ASN A CA 1
ATOM 1285 C C . ASN A 1 169 ? -27.189 2.555 -16.821 1.00 82.62 169 ASN A C 1
ATOM 1287 O O . ASN A 1 169 ? -26.987 1.451 -16.297 1.00 82.62 169 ASN A O 1
ATOM 1291 N N . PRO A 1 170 ? -26.609 3.674 -16.340 1.00 84.94 170 PRO A N 1
ATOM 1292 C CA . PRO A 1 170 ? -25.754 3.672 -15.155 1.00 84.94 170 PRO A CA 1
ATOM 1293 C C . PRO A 1 170 ? -26.526 3.446 -13.843 1.00 84.94 170 PRO A C 1
ATOM 1295 O O . PRO A 1 170 ? -25.905 3.142 -12.825 1.00 84.94 170 PRO A O 1
ATOM 1298 N N . LEU A 1 171 ? -27.857 3.583 -13.839 1.00 86.06 171 LEU A N 1
ATOM 1299 C CA . LEU A 1 171 ? -28.712 3.421 -12.662 1.00 86.06 171 LEU A CA 1
ATOM 1300 C C . LEU A 1 171 ? -29.390 2.044 -12.644 1.00 86.06 171 LEU A C 1
ATOM 1302 O O . LEU A 1 171 ? -29.696 1.458 -13.680 1.00 86.06 171 LEU A O 1
ATOM 1306 N N . THR A 1 172 ? -29.661 1.524 -11.448 1.00 76.19 172 THR A N 1
ATOM 1307 C CA . THR A 1 172 ? -30.521 0.347 -11.274 1.00 76.19 172 THR A CA 1
ATOM 1308 C C . THR A 1 172 ? -31.976 0.755 -11.473 1.00 76.19 172 THR A C 1
ATOM 1310 O O . THR A 1 172 ? -32.535 1.465 -10.636 1.00 76.19 172 THR A O 1
ATOM 1313 N N . GLU A 1 173 ? -32.604 0.312 -12.560 1.00 73.69 173 GLU A N 1
ATOM 1314 C CA . GLU A 1 173 ? -34.053 0.436 -12.720 1.00 73.69 173 GLU A CA 1
ATOM 1315 C C . GLU A 1 173 ? -34.751 -0.536 -11.763 1.00 73.69 173 GLU A C 1
ATOM 1317 O O . GLU A 1 173 ? -34.685 -1.754 -11.916 1.00 73.69 173 GLU A O 1
ATOM 1322 N N . VAL A 1 174 ? -35.426 0.006 -10.749 1.00 70.62 174 VAL A N 1
ATOM 1323 C CA . VAL A 1 174 ? -36.475 -0.732 -10.041 1.00 70.62 174 VAL A CA 1
ATOM 1324 C C . VAL A 1 174 ? -37.627 -0.899 -11.022 1.00 70.62 174 VAL A C 1
ATOM 1326 O O . VAL A 1 174 ? -38.269 0.083 -11.389 1.00 70.62 174 VAL A O 1
ATOM 1329 N N . ILE A 1 175 ? -37.864 -2.131 -11.471 1.00 64.62 175 ILE A N 1
ATOM 1330 C CA . ILE A 1 175 ? -38.984 -2.473 -12.351 1.00 64.62 175 ILE A CA 1
ATOM 1331 C C . ILE A 1 175 ? -40.285 -2.032 -11.652 1.00 64.62 175 ILE A C 1
ATOM 1333 O O . ILE A 1 175 ? -40.599 -2.562 -10.580 1.00 64.62 175 ILE A O 1
ATOM 1337 N N . PRO A 1 176 ? -41.064 -1.081 -12.206 1.00 54.34 176 PRO A N 1
ATOM 1338 C CA . PRO A 1 176 ? -42.342 -0.689 -11.626 1.00 54.34 176 PRO A CA 1
ATOM 1339 C C . PRO A 1 176 ? -43.354 -1.811 -11.886 1.00 54.34 176 PRO A C 1
ATOM 1341 O O . PRO A 1 176 ? -43.994 -1.856 -12.934 1.00 54.34 176 PRO A O 1
ATOM 1344 N N . GLY A 1 177 ? -43.459 -2.762 -10.958 1.00 56.44 177 GLY A N 1
ATOM 1345 C CA . GLY A 1 177 ? -44.405 -3.873 -11.088 1.00 56.44 177 GLY A CA 1
ATOM 1346 C C . GLY A 1 177 ? -44.369 -4.920 -9.980 1.00 56.44 177 GLY A C 1
ATOM 1347 O O . GLY A 1 177 ? -45.401 -5.526 -9.716 1.00 56.44 177 GLY A O 1
ATOM 1348 N N . GLU A 1 178 ? -43.248 -5.098 -9.278 1.00 50.97 178 GLU A N 1
ATOM 1349 C CA . GLU A 1 178 ? -43.156 -6.121 -8.230 1.00 50.97 178 GLU A CA 1
ATOM 1350 C C . GLU A 1 178 ? -43.204 -5.481 -6.836 1.00 50.97 178 GLU A C 1
ATOM 1352 O O . GLU A 1 178 ? -42.201 -5.318 -6.141 1.00 50.97 178 GLU A O 1
ATOM 1357 N N . GLN A 1 179 ? -44.411 -5.079 -6.424 1.00 49.19 179 GLN A N 1
ATOM 1358 C CA . GLN A 1 179 ? -44.713 -4.951 -5.001 1.00 49.19 179 GLN A CA 1
ATOM 1359 C C . GLN A 1 179 ? -44.527 -6.336 -4.371 1.00 49.19 179 GLN A C 1
ATOM 1361 O O . GLN A 1 179 ? -45.339 -7.234 -4.587 1.00 49.19 179 GLN A O 1
ATOM 1366 N N . LEU A 1 180 ? -43.467 -6.503 -3.579 1.00 58.53 180 LEU A N 1
ATOM 1367 C CA . LEU A 1 180 ? -43.391 -7.581 -2.597 1.00 58.53 180 LEU A CA 1
ATOM 1368 C C . LEU A 1 180 ? -44.682 -7.542 -1.759 1.00 58.53 180 LEU A C 1
ATOM 1370 O O . LEU A 1 180 ? -45.004 -6.479 -1.213 1.00 58.53 180 LEU A O 1
ATOM 1374 N N . PRO A 1 181 ? -45.450 -8.642 -1.655 1.00 49.09 181 PRO A N 1
ATOM 1375 C CA . PRO A 1 181 ? -46.595 -8.665 -0.764 1.00 49.09 181 PRO A CA 1
ATOM 1376 C C . PRO A 1 181 ? -46.096 -8.444 0.665 1.00 49.09 181 PRO A C 1
ATOM 1378 O O . PRO A 1 181 ? -45.133 -9.072 1.108 1.00 49.09 181 PRO A O 1
ATOM 1381 N N . ALA A 1 182 ? -46.750 -7.525 1.374 1.00 52.06 182 ALA A N 1
ATOM 1382 C CA . ALA A 1 182 ? -46.554 -7.335 2.800 1.00 52.06 182 ALA A CA 1
ATOM 1383 C C . ALA A 1 182 ? -46.794 -8.674 3.512 1.00 52.06 182 ALA A C 1
ATOM 1385 O O . ALA A 1 182 ? -47.914 -9.186 3.514 1.00 52.06 182 ALA A O 1
ATOM 1386 N N . GLN A 1 183 ? -45.740 -9.244 4.093 1.00 51.25 183 GLN A N 1
ATOM 1387 C CA . GLN A 1 183 ? -45.876 -10.324 5.061 1.00 51.25 183 GLN A CA 1
ATOM 1388 C C . GLN A 1 183 ? -46.358 -9.677 6.365 1.00 51.25 183 GLN A C 1
ATOM 1390 O O . GLN A 1 183 ? -45.646 -8.857 6.950 1.00 51.25 183 GLN A O 1
ATOM 1395 N N . GLN A 1 184 ? -47.611 -9.980 6.716 1.00 46.00 184 GLN A N 1
ATOM 1396 C CA . GLN A 1 184 ? -48.202 -9.765 8.041 1.00 46.00 184 GLN A CA 1
ATOM 1397 C C . GLN A 1 184 ? -47.427 -10.510 9.126 1.00 46.00 184 GLN A C 1
ATOM 1399 O O . GLN A 1 184 ? -46.898 -11.604 8.824 1.00 46.00 184 GLN A O 1
#

Organism: NCBI:txid81408

Radius of gyration: 24.6 Å; Cα contacts (8 Å, |Δi|>4): 215; chains: 1; bounding box: 78×53×56 Å

pLDDT: mean 75.86, std 21.8, range [23.39, 95.31]

Solvent-accessible surface area (backbone atoms only — not comparable to full-atom values): 11847 Å² total; per-residue (Å²): 129,82,80,51,73,56,61,49,38,53,31,46,23,51,55,82,54,62,70,59,51,50,53,54,49,53,53,33,27,70,73,22,63,36,43,77,78,44,81,46,82,45,83,46,79,65,98,76,78,79,85,81,84,78,89,87,86,89,84,92,84,91,80,92,82,80,91,76,84,79,75,76,78,74,72,72,70,59,92,63,51,35,40,39,37,36,42,36,33,38,37,15,68,41,72,67,28,46,51,44,34,53,53,43,52,66,65,42,76,37,55,54,44,81,78,45,79,47,73,57,82,81,80,82,80,88,52,91,86,61,79,86,70,60,40,49,34,42,37,34,37,36,36,48,22,33,55,81,48,62,86,52,62,88,54,57,84,75,85,92,69,81,78,82,85,82,64,89,60,94,64,88,79,76,72,93,79,75,78,75,78,84,81,126